Protein AF-A0A1W9M4V9-F1 (afdb_monomer_lite)

Radius of gyration: 36.43 Å; chains: 1; bounding box: 100×93×86 Å

Foldseek 3Di:
DDQDACVVLQVVLVVVVQHDDPVLLVVLLVVLVPDDQDFLVNNLVVNLVSGPDDPVSSVVSVVSSCVSVVDDPPDSPRCPDNVSVVNNVSSVVVVPPDPPQDDDDDDDDPPPPPPPPPCPVVVVVVVVVVLVVVLVVVVPDDPVVVVVVVVVVVVVVVVVPPDDPDPPDDDDDDDDDPDPDPPPPDPPPPPPPPPVDPPPPPPPVVVSVVVVVVSVVVVVVVVVVVVVVVPPDPPPDPPDDDPPDDPDPPPVPPDPNPDDDDPPVRVVVVCVVQQQDQDPDFDPAWPVVVQVVVCVVVVNDGDTGGGGDRDRDPPPPPPPPDDPDDDDDDD

Secondary structure (DSSP, 8-state):
-----HHHHHHHHHHTT----HHHHHHHHHHHHS-S---HHHHHHHHHHHH--SHHHHHHHHHHHHHHHT--TT-----TT--HHHHHHHHHHHHTS--TT----------------TTHHHHHHHHHHHHHHHHHHHHHS-THHHHHHHHHHHHHHHHHT--------PPPPP----SS--SS------------S-TT---HHHHHHHHHHHHHHHHHHHHHHHHHHHT-----PPPPP-TTS-S---GGGSS-S---PPPHHHHHHHHHHTT-PEEEEEEEEE-HHHHHHHHHHTTT-----EEEEE--------------PPPPPP-

Structure (mmCIF, N/CA/C/O backbone):
data_AF-A0A1W9M4V9-F1
#
_entry.id   AF-A0A1W9M4V9-F1
#
loop_
_atom_site.group_PDB
_atom_site.id
_atom_site.type_symbol
_atom_site.label_atom_id
_atom_site.label_alt_id
_atom_site.label_comp_id
_atom_site.label_asym_id
_atom_site.label_entity_id
_atom_site.label_seq_id
_atom_site.pdbx_PDB_ins_code
_atom_site.Cartn_x
_atom_site.Cartn_y
_atom_site.Cartn_z
_atom_site.occupancy
_atom_site.B_iso_or_equiv
_atom_site.auth_seq_id
_atom_site.auth_comp_id
_atom_site.auth_asym_id
_atom_site.auth_atom_id
_atom_site.pdbx_PDB_model_num
ATOM 1 N N . MET A 1 1 ? -13.485 20.301 30.493 1.00 40.75 1 MET A N 1
ATOM 2 C CA . MET A 1 1 ? -12.481 19.625 29.643 1.00 40.75 1 MET A CA 1
ATOM 3 C C . MET A 1 1 ? -12.934 19.718 28.197 1.00 40.75 1 MET A C 1
ATOM 5 O O . MET A 1 1 ? -14.118 19.535 27.942 1.00 40.75 1 MET A O 1
ATOM 9 N N . LYS A 1 2 ? -12.048 20.089 27.268 1.00 45.81 2 LYS A N 1
ATOM 10 C CA . LYS A 1 2 ? -12.370 20.074 25.834 1.00 45.81 2 LYS A CA 1
ATOM 11 C C . LYS A 1 2 ? -12.227 18.632 25.356 1.00 45.81 2 LYS A C 1
ATOM 13 O O . LYS A 1 2 ? -11.148 18.067 25.487 1.00 45.81 2 LYS A O 1
ATOM 18 N N . SER A 1 3 ? -13.301 18.032 24.853 1.00 51.78 3 SER A N 1
ATOM 19 C CA . SER A 1 3 ? -13.230 16.720 24.217 1.00 51.78 3 SER A CA 1
ATOM 20 C C . SER A 1 3 ? -12.484 16.863 22.889 1.00 51.78 3 SER A C 1
ATOM 22 O O . SER A 1 3 ? -12.945 17.524 21.958 1.00 51.78 3 SER A O 1
ATOM 24 N N . TYR A 1 4 ? -11.287 16.286 22.813 1.00 60.94 4 TYR A N 1
ATOM 25 C CA . TYR A 1 4 ? -10.512 16.260 21.578 1.00 60.94 4 TYR A CA 1
ATOM 26 C C . TYR A 1 4 ? -10.993 15.087 20.731 1.00 60.94 4 TYR A C 1
ATOM 28 O O . TYR A 1 4 ? -10.681 13.930 21.008 1.00 60.94 4 TYR A O 1
ATOM 36 N N . THR A 1 5 ? -11.778 15.380 19.698 1.00 77.25 5 THR A N 1
ATOM 37 C CA . THR A 1 5 ? -12.139 14.373 18.701 1.00 77.25 5 THR A CA 1
ATOM 38 C C . THR A 1 5 ? -10.914 14.093 17.827 1.00 77.25 5 THR A C 1
ATOM 40 O O . THR A 1 5 ? -10.210 15.011 17.407 1.00 77.25 5 THR A O 1
ATOM 43 N N . LEU A 1 6 ? -10.614 12.816 17.561 1.00 85.69 6 LEU A N 1
ATOM 44 C CA . LEU A 1 6 ? -9.445 12.443 16.746 1.00 85.69 6 LEU A CA 1
ATOM 45 C C . LEU A 1 6 ? -9.658 12.752 15.256 1.00 85.69 6 LEU A C 1
ATOM 47 O O . LEU A 1 6 ? -8.714 12.853 14.477 1.00 85.69 6 LEU A O 1
ATOM 51 N N . ASN A 1 7 ? -10.919 12.872 14.845 1.00 85.50 7 ASN A N 1
ATOM 52 C CA . ASN A 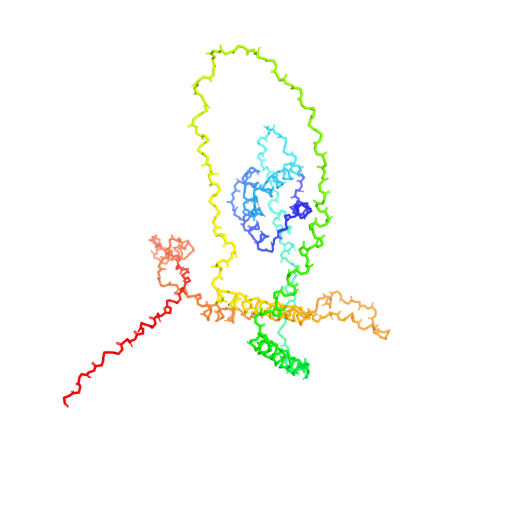1 7 ? -11.307 12.936 13.444 1.00 85.50 7 ASN A CA 1
ATOM 53 C C . ASN A 1 7 ? -10.829 14.219 12.729 1.00 85.50 7 ASN A C 1
ATOM 55 O O . ASN A 1 7 ? -10.283 14.108 11.629 1.00 85.50 7 ASN A O 1
ATOM 59 N N . PRO A 1 8 ? -10.937 15.424 13.330 1.00 90.38 8 PRO A N 1
ATOM 60 C CA . PRO A 1 8 ? -10.370 16.642 12.752 1.00 90.38 8 PRO A CA 1
ATOM 61 C C . PRO A 1 8 ? -8.847 16.573 12.592 1.00 90.38 8 PRO A C 1
ATOM 63 O O . PRO A 1 8 ? -8.324 17.063 11.597 1.00 90.38 8 PRO A O 1
ATOM 66 N N . PHE A 1 9 ? -8.145 15.914 13.521 1.00 93.50 9 PHE A N 1
ATOM 67 C CA . PHE A 1 9 ? -6.700 15.706 13.425 1.00 93.50 9 PHE A CA 1
ATOM 68 C C . PHE A 1 9 ? -6.331 14.757 12.275 1.00 93.50 9 PHE A C 1
ATOM 70 O O . PHE A 1 9 ? -5.473 15.065 11.456 1.00 93.50 9 PHE A O 1
ATOM 77 N N . LEU A 1 10 ? -7.017 13.618 12.144 1.00 93.81 10 LEU A N 1
ATOM 78 C CA . LEU A 1 10 ? -6.776 12.708 11.017 1.00 93.81 10 LEU A CA 1
ATOM 79 C C . LEU A 1 10 ? -7.123 13.356 9.667 1.00 93.81 10 LEU A C 1
ATOM 81 O O . LEU A 1 10 ? -6.462 13.096 8.664 1.00 93.81 10 LEU A O 1
ATOM 85 N N . SER A 1 11 ? -8.130 14.233 9.651 1.00 91.31 11 SER A N 1
ATOM 86 C CA . SER A 1 11 ? -8.508 14.998 8.461 1.00 91.31 11 SER A CA 1
ATOM 87 C C . SER A 1 11 ? -7.451 16.040 8.082 1.00 91.31 11 SER A C 1
ATOM 89 O O . SER A 1 11 ? -7.202 16.236 6.894 1.00 91.31 11 SER A O 1
ATOM 91 N N . SER A 1 12 ? -6.796 16.685 9.057 1.00 94.94 12 SER A N 1
ATOM 92 C CA . SER A 1 12 ? -5.713 17.634 8.768 1.00 94.94 12 SER A CA 1
ATOM 93 C C . SER A 1 12 ? -4.461 16.936 8.232 1.00 94.94 12 SER A C 1
ATOM 95 O O . SER A 1 12 ? -3.835 17.457 7.314 1.00 94.94 12 SER A O 1
ATOM 97 N N . LEU A 1 13 ? -4.150 15.724 8.705 1.00 96.06 13 LEU A N 1
ATOM 98 C CA . LEU A 1 13 ? -3.049 14.911 8.170 1.00 96.06 13 LEU A CA 1
ATOM 99 C C . LEU A 1 13 ? -3.245 14.527 6.695 1.00 96.06 13 LEU A C 1
ATOM 101 O O . LEU A 1 13 ? -2.283 14.523 5.925 1.00 96.06 13 LEU A O 1
ATOM 105 N N . ALA A 1 14 ? -4.486 14.253 6.281 1.00 92.62 14 ALA A N 1
ATOM 106 C CA . ALA A 1 14 ? -4.794 13.922 4.891 1.00 92.62 14 ALA A CA 1
ATOM 107 C C . ALA A 1 14 ? -4.481 15.085 3.930 1.00 92.62 14 ALA A C 1
ATOM 109 O O . ALA A 1 14 ? -4.070 14.842 2.795 1.00 92.62 14 ALA A O 1
ATOM 110 N N . ALA A 1 15 ? -4.617 16.337 4.386 1.00 92.50 15 ALA A N 1
ATOM 111 C CA . ALA A 1 15 ? -4.257 17.518 3.599 1.00 92.50 15 ALA A CA 1
ATOM 112 C C . ALA A 1 15 ? -2.744 17.616 3.330 1.00 92.50 15 ALA A C 1
ATOM 114 O O . ALA A 1 15 ? -2.344 18.146 2.296 1.00 92.50 15 ALA A O 1
ATOM 115 N N . ASP A 1 16 ? -1.915 17.047 4.210 1.00 94.75 16 ASP A N 1
ATOM 116 C CA . ASP A 1 16 ? -0.456 16.996 4.060 1.00 94.75 16 ASP A CA 1
ATOM 117 C C . ASP A 1 16 ? 0.029 15.685 3.397 1.00 94.75 16 ASP A C 1
ATOM 119 O O . ASP A 1 16 ? 1.218 15.369 3.410 1.00 94.75 16 ASP A O 1
ATOM 123 N N . GLY A 1 17 ? -0.885 14.895 2.817 1.00 95.00 17 GLY A N 1
ATOM 124 C CA . GLY A 1 17 ? -0.570 13.650 2.106 1.00 95.00 17 GLY A CA 1
ATOM 125 C C . GLY A 1 17 ? -0.434 12.408 2.993 1.00 95.00 17 GLY A C 1
ATOM 126 O O . GLY A 1 17 ? -0.141 11.323 2.484 1.00 95.00 17 GLY A O 1
ATOM 127 N N . ILE A 1 18 ? -0.688 12.522 4.300 1.00 95.75 18 ILE A N 1
ATOM 128 C CA . ILE A 1 18 ? -0.702 11.392 5.236 1.00 95.75 18 ILE A CA 1
ATOM 129 C C . ILE A 1 18 ? -2.142 10.873 5.330 1.00 95.75 18 ILE A C 1
ATOM 131 O O . ILE A 1 18 ? -2.918 11.296 6.181 1.00 95.75 18 ILE A O 1
ATOM 135 N N . CYS A 1 19 ? -2.512 9.964 4.424 1.00 94.12 19 CYS A N 1
ATOM 136 C CA . CYS A 1 19 ? -3.855 9.376 4.364 1.00 94.12 19 CYS A CA 1
ATOM 137 C C . CYS A 1 19 ? -3.923 8.058 5.163 1.00 94.12 19 CYS A C 1
ATOM 139 O O . CYS A 1 19 ? -3.387 7.050 4.685 1.00 94.12 19 CYS A O 1
ATOM 141 N N . PRO A 1 20 ? -4.599 8.013 6.330 1.00 90.94 20 PRO A N 1
ATOM 142 C CA . PRO A 1 20 ? -4.755 6.781 7.100 1.00 90.94 20 PRO A CA 1
ATOM 143 C C . PRO A 1 20 ? -5.609 5.769 6.325 1.00 90.94 20 PRO A C 1
ATOM 145 O O . PRO A 1 20 ? -6.707 6.086 5.862 1.00 90.94 20 PRO A O 1
ATOM 148 N N . GLY A 1 21 ? -5.126 4.537 6.179 1.00 88.56 21 GLY A N 1
ATOM 149 C CA . GLY A 1 21 ? -5.908 3.444 5.606 1.00 88.56 21 GLY A CA 1
ATOM 150 C C . GLY A 1 21 ? -6.866 2.824 6.627 1.00 88.56 21 GLY A C 1
ATOM 151 O O . GLY A 1 21 ? -6.709 2.986 7.832 1.00 88.56 21 GLY A O 1
ATOM 152 N N . ILE A 1 22 ? -7.826 2.016 6.159 1.00 85.56 22 ILE A N 1
ATOM 153 C CA . ILE A 1 22 ? -8.787 1.288 7.023 1.00 85.56 22 ILE A CA 1
ATOM 154 C C . ILE A 1 22 ? -8.068 0.470 8.113 1.00 85.56 22 ILE A C 1
ATOM 156 O O . ILE A 1 22 ? -8.482 0.457 9.268 1.00 85.56 22 ILE A O 1
ATOM 160 N N . ARG A 1 23 ? -6.944 -0.167 7.761 1.00 84.19 23 ARG A N 1
ATOM 161 C CA . ARG A 1 23 ? -6.125 -0.938 8.710 1.00 84.19 23 ARG A CA 1
ATOM 162 C C . ARG A 1 23 ? -5.475 -0.067 9.783 1.00 84.19 23 ARG A C 1
ATOM 164 O O . ARG A 1 23 ? -5.253 -0.543 10.891 1.00 84.19 23 ARG A O 1
ATOM 171 N N . ASP A 1 24 ? -5.170 1.187 9.468 1.00 91.44 24 ASP A N 1
ATOM 172 C CA . ASP A 1 24 ? -4.556 2.109 10.419 1.00 91.44 24 ASP A CA 1
ATOM 173 C C . ASP A 1 24 ? -5.592 2.561 11.453 1.00 91.44 24 ASP A C 1
ATOM 175 O O . ASP A 1 24 ? -5.291 2.575 12.642 1.00 91.44 24 ASP A O 1
ATOM 179 N N . TYR A 1 25 ? -6.849 2.778 11.042 1.00 88.25 25 TYR A N 1
ATOM 180 C CA . TYR A 1 25 ? -7.965 3.007 11.970 1.00 88.25 25 TYR A CA 1
ATOM 181 C C . TYR A 1 25 ? -8.182 1.834 12.934 1.00 88.25 25 TYR A C 1
ATOM 183 O O . TYR A 1 25 ? -8.382 2.054 14.129 1.00 88.25 25 TYR A O 1
ATOM 191 N N . GLU A 1 26 ? -8.116 0.590 12.450 1.00 85.19 26 GLU A N 1
ATOM 192 C CA . GLU A 1 26 ? -8.217 -0.594 13.317 1.00 85.19 26 GLU A CA 1
ATOM 193 C C . GLU A 1 26 ? -7.067 -0.661 14.326 1.00 85.19 26 GLU A C 1
ATOM 195 O O . GLU A 1 26 ? -7.299 -0.926 15.505 1.00 85.19 26 GLU A O 1
ATOM 200 N N . ARG A 1 27 ? -5.834 -0.368 13.896 1.00 90.69 27 ARG A N 1
ATOM 201 C CA . ARG A 1 27 ? -4.661 -0.336 14.783 1.00 90.69 27 ARG A CA 1
ATOM 202 C C . ARG A 1 27 ? -4.753 0.774 15.824 1.00 90.69 27 ARG A C 1
ATOM 204 O O . ARG A 1 27 ? -4.478 0.511 16.989 1.00 90.69 27 ARG A O 1
ATOM 211 N N . ILE A 1 28 ? -5.184 1.974 15.430 1.00 90.12 28 ILE A N 1
ATOM 212 C CA . ILE A 1 28 ? -5.421 3.097 16.351 1.00 90.12 28 ILE A CA 1
ATOM 213 C C . ILE A 1 28 ? -6.497 2.718 17.368 1.00 90.12 28 ILE A C 1
ATOM 215 O O . ILE A 1 28 ? -6.322 2.935 18.564 1.00 90.12 28 ILE A O 1
ATOM 219 N N . ARG A 1 29 ? -7.588 2.089 16.919 1.00 87.19 29 ARG A N 1
ATOM 220 C CA . ARG A 1 29 ? -8.648 1.611 17.809 1.00 87.19 29 ARG A CA 1
ATOM 221 C C . ARG A 1 29 ? -8.135 0.569 18.803 1.00 87.19 29 ARG A C 1
ATOM 223 O O . ARG A 1 29 ? -8.437 0.690 19.983 1.00 87.19 29 ARG A O 1
ATOM 230 N N . LEU A 1 30 ? -7.380 -0.432 18.350 1.00 87.38 30 LEU A N 1
ATOM 231 C CA . LEU A 1 30 ? -6.807 -1.461 19.228 1.00 87.38 30 LEU A CA 1
ATOM 232 C C . LEU A 1 30 ? -5.813 -0.865 20.231 1.00 87.38 30 LEU A C 1
ATOM 234 O O . LEU A 1 30 ? -5.812 -1.248 21.397 1.00 87.38 30 LEU A O 1
ATOM 238 N N . MET A 1 31 ? -5.005 0.099 19.792 1.00 88.88 31 MET A N 1
ATOM 239 C CA . MET A 1 31 ? -4.061 0.825 20.638 1.00 88.88 31 MET A CA 1
ATOM 240 C C . MET A 1 31 ? -4.788 1.598 21.745 1.00 88.88 31 MET A C 1
ATOM 242 O O . MET A 1 31 ? -4.473 1.415 22.918 1.00 88.88 31 MET A O 1
ATOM 246 N N . LEU A 1 32 ? -5.837 2.348 21.400 1.00 85.12 32 LEU A N 1
ATOM 247 C CA . LEU A 1 32 ? -6.671 3.064 22.374 1.00 85.12 32 LEU A CA 1
ATOM 248 C C . LEU A 1 32 ? -7.450 2.129 23.313 1.00 85.12 32 LEU A C 1
ATOM 250 O O . LEU A 1 32 ? -7.838 2.539 24.401 1.00 85.12 32 LEU A O 1
ATOM 254 N N . GLN A 1 33 ? -7.695 0.880 22.904 1.00 84.44 33 GLN A N 1
ATOM 255 C CA . GLN A 1 33 ? -8.319 -0.142 23.751 1.00 84.44 33 GLN A CA 1
ATOM 256 C C . GLN A 1 33 ? -7.338 -0.812 24.715 1.00 84.44 33 GLN A C 1
ATOM 258 O O . GLN A 1 33 ? -7.782 -1.418 25.690 1.00 84.44 33 GLN A O 1
ATOM 263 N N . SER A 1 34 ? -6.028 -0.742 24.458 1.00 85.81 34 SER A N 1
ATOM 264 C CA . SER A 1 34 ? -5.050 -1.276 25.399 1.00 85.81 34 SER A CA 1
ATOM 265 C C . SER A 1 34 ? -5.012 -0.382 26.641 1.00 85.81 34 SER A C 1
ATOM 267 O O . SER A 1 34 ? -4.664 0.798 26.585 1.00 85.81 34 SER A O 1
ATOM 269 N N . SER A 1 35 ? -5.469 -0.947 27.758 1.00 60.09 35 SER A N 1
ATOM 270 C CA . SER A 1 35 ? -5.574 -0.276 29.048 1.00 60.09 35 SER A CA 1
ATOM 271 C C . SER A 1 35 ? -4.181 0.087 29.560 1.00 60.09 35 SER A C 1
ATOM 273 O O . SER A 1 35 ? -3.415 -0.792 29.959 1.00 60.09 35 SER A O 1
ATOM 275 N N . GLY A 1 36 ? -3.855 1.374 29.545 1.00 77.75 36 GLY A N 1
ATOM 276 C CA . GLY A 1 36 ? -2.613 1.922 30.074 1.00 77.75 36 GLY A CA 1
ATOM 277 C C . GLY A 1 36 ? -2.750 3.424 30.289 1.00 77.75 36 GLY A C 1
ATOM 278 O O . GLY A 1 36 ? -3.525 4.083 29.599 1.00 77.75 36 GLY A O 1
ATOM 279 N N . ASN A 1 37 ? -2.008 3.968 31.254 1.00 83.25 37 ASN A N 1
ATOM 280 C CA . ASN A 1 37 ? -1.925 5.413 31.451 1.00 83.25 37 ASN A CA 1
ATOM 281 C C . ASN A 1 37 ? -1.112 6.011 30.300 1.00 83.25 37 ASN A C 1
ATOM 283 O O . ASN A 1 37 ? 0.118 5.981 30.317 1.00 83.25 37 ASN A O 1
ATOM 287 N N . TRP A 1 38 ? -1.805 6.511 29.280 1.00 82.06 38 TRP A N 1
ATOM 288 C CA . TRP A 1 38 ? -1.185 7.103 28.102 1.00 82.06 38 TRP A CA 1
ATOM 289 C C . TRP A 1 38 ? -0.718 8.532 28.392 1.00 82.06 38 TRP A C 1
ATOM 291 O O . TRP A 1 38 ? -1.524 9.412 28.683 1.00 82.06 38 TRP A O 1
ATOM 301 N N . ASN A 1 39 ? 0.583 8.790 28.254 1.00 86.88 39 ASN A N 1
ATOM 302 C CA . ASN A 1 39 ? 1.113 10.155 28.152 1.00 86.88 39 ASN A CA 1
ATOM 303 C C . ASN A 1 39 ? 0.984 10.657 26.695 1.00 86.88 39 ASN A C 1
ATOM 305 O O . ASN A 1 39 ? 1.139 9.882 25.752 1.00 86.88 39 ASN A O 1
ATOM 309 N N . LEU A 1 40 ? 0.758 11.957 26.494 1.00 86.12 40 LEU A N 1
ATOM 310 C CA . LEU A 1 40 ? 0.763 12.648 25.198 1.00 86.12 40 LEU A CA 1
ATOM 311 C C . LEU A 1 40 ? 1.988 12.354 24.346 1.00 86.12 40 LEU A C 1
ATOM 313 O O . LEU A 1 40 ? 1.855 12.109 23.146 1.00 86.12 40 LEU A O 1
ATOM 317 N N . LYS A 1 41 ? 3.159 12.267 24.969 1.00 89.31 41 LYS A N 1
ATOM 318 C CA . LYS A 1 41 ? 4.389 11.857 24.293 1.00 89.31 41 LYS A CA 1
ATOM 319 C C . LYS A 1 41 ? 4.296 10.426 23.751 1.00 89.31 41 LYS A C 1
ATOM 321 O O . LYS A 1 41 ? 4.589 10.196 22.584 1.00 89.31 41 LYS A O 1
ATOM 326 N N . GLN A 1 42 ? 3.819 9.482 24.565 1.00 89.69 42 GLN A N 1
ATOM 327 C CA . GLN A 1 42 ? 3.644 8.084 24.152 1.00 89.69 42 GLN A CA 1
ATOM 328 C C . GLN A 1 42 ? 2.575 7.953 23.065 1.00 89.69 42 GLN A C 1
ATOM 330 O O . GLN A 1 42 ? 2.770 7.230 22.091 1.00 89.69 42 GLN A O 1
ATOM 335 N N . PHE A 1 43 ? 1.465 8.681 23.203 1.00 91.56 43 PHE A N 1
ATOM 336 C CA . PHE A 1 43 ? 0.406 8.713 22.203 1.00 91.56 43 PHE A CA 1
ATOM 337 C C . PHE A 1 43 ? 0.933 9.239 20.862 1.00 91.56 43 PHE A C 1
ATOM 339 O O . PHE A 1 43 ? 0.732 8.595 19.834 1.00 91.56 43 PHE A O 1
ATOM 346 N N . LYS A 1 44 ? 1.688 10.346 20.877 1.00 94.31 44 LYS A N 1
ATOM 347 C CA . LYS A 1 44 ? 2.354 10.917 19.698 1.00 94.31 44 LYS A CA 1
ATOM 348 C C . LYS A 1 44 ? 3.310 9.925 19.042 1.00 94.31 44 LYS A C 1
ATOM 350 O O . LYS A 1 44 ? 3.255 9.748 17.826 1.00 94.31 44 LYS A O 1
ATOM 355 N N . ASP A 1 45 ? 4.167 9.278 19.828 1.00 94.19 45 ASP A N 1
ATOM 356 C CA . ASP A 1 45 ? 5.175 8.347 19.315 1.00 94.19 45 ASP A CA 1
ATOM 357 C C . ASP A 1 45 ? 4.526 7.110 18.679 1.00 94.19 45 ASP A C 1
ATOM 359 O O . ASP A 1 45 ? 4.894 6.711 17.569 1.00 94.19 45 ASP A O 1
ATOM 363 N N . VAL A 1 46 ? 3.499 6.544 19.318 1.00 94.19 46 VAL A N 1
ATOM 364 C CA . VAL A 1 46 ? 2.787 5.386 18.766 1.00 94.19 46 VAL A CA 1
ATOM 365 C C . VAL A 1 46 ? 1.975 5.774 17.534 1.00 94.19 46 VAL A C 1
ATOM 367 O O . VAL A 1 46 ? 2.045 5.075 16.522 1.00 94.19 46 VAL A O 1
ATOM 370 N N . LEU A 1 47 ? 1.258 6.898 17.556 1.00 95.00 47 LEU A N 1
ATOM 371 C CA . LEU A 1 47 ? 0.486 7.350 16.400 1.00 95.00 47 LEU A CA 1
ATOM 372 C C . LEU A 1 47 ? 1.404 7.684 15.210 1.00 95.00 47 LEU A C 1
ATOM 374 O O . LEU A 1 47 ? 1.097 7.308 14.078 1.00 95.00 47 LEU A O 1
ATOM 378 N N . SER A 1 48 ? 2.574 8.282 15.472 1.00 96.75 48 SER A N 1
ATOM 379 C CA . SER A 1 48 ? 3.622 8.479 14.466 1.00 96.75 48 SER A CA 1
ATOM 380 C C . SER A 1 48 ? 4.081 7.144 13.885 1.00 96.75 48 SER A C 1
ATOM 382 O O . SER A 1 48 ? 4.198 7.037 12.672 1.00 96.75 48 SER A O 1
ATOM 384 N N . SER A 1 49 ? 4.308 6.121 14.715 1.00 95.62 49 SER A N 1
ATOM 385 C CA . SER A 1 49 ? 4.767 4.805 14.239 1.00 95.62 49 SER A CA 1
ATOM 386 C C . SER A 1 49 ? 3.739 4.071 13.368 1.00 95.62 49 SER A C 1
ATOM 388 O O . SER A 1 49 ? 4.106 3.241 12.538 1.00 95.62 49 SER A O 1
ATOM 390 N N . LEU A 1 50 ? 2.450 4.371 13.557 1.00 95.00 50 LEU A N 1
ATOM 391 C CA . LEU A 1 50 ? 1.354 3.753 12.814 1.00 95.00 50 LEU A CA 1
ATOM 392 C C . LEU A 1 50 ? 1.070 4.452 11.484 1.00 95.00 50 LEU A C 1
ATOM 394 O O . LEU A 1 50 ? 0.755 3.774 10.508 1.00 95.00 50 LEU A O 1
ATOM 398 N N . LEU A 1 51 ? 1.143 5.785 11.453 1.00 95.88 51 LEU A N 1
ATOM 399 C CA . LEU A 1 51 ? 0.679 6.583 10.315 1.00 95.88 51 LEU A CA 1
ATOM 400 C C . LEU A 1 51 ? 1.794 6.994 9.349 1.00 95.88 51 LEU A C 1
ATOM 402 O O . LEU A 1 51 ? 1.531 7.185 8.162 1.00 95.88 51 LEU A O 1
ATOM 406 N N . VAL A 1 52 ? 3.023 7.141 9.838 1.00 96.88 52 VAL A N 1
ATOM 407 C CA . VAL A 1 52 ? 4.142 7.704 9.077 1.00 96.88 52 VAL A CA 1
ATOM 408 C C . VAL A 1 52 ? 4.950 6.590 8.415 1.00 96.88 52 VAL A C 1
ATOM 410 O O . VAL A 1 52 ? 5.331 5.623 9.074 1.00 96.88 52 VAL A O 1
ATOM 413 N N . LYS A 1 53 ? 5.241 6.727 7.115 1.00 94.38 53 LYS A N 1
ATOM 414 C CA . LYS A 1 53 ? 6.023 5.734 6.350 1.00 94.38 53 LYS A CA 1
ATOM 415 C C . LYS A 1 53 ? 7.458 6.165 6.067 1.00 94.38 53 LYS A C 1
ATOM 417 O O . LYS A 1 53 ? 8.312 5.305 5.865 1.00 94.38 53 LYS A O 1
ATOM 422 N N . ASP A 1 54 ? 7.710 7.468 6.038 1.00 96.19 54 ASP A N 1
ATOM 423 C CA . ASP A 1 54 ? 9.002 8.058 5.696 1.00 96.19 54 ASP A CA 1
ATOM 424 C C . ASP A 1 54 ? 9.386 9.192 6.664 1.00 96.19 54 ASP A C 1
ATOM 426 O O . ASP A 1 54 ? 8.591 9.650 7.487 1.00 96.19 54 ASP A O 1
ATOM 430 N N . GLN A 1 55 ? 10.651 9.610 6.605 1.00 95.19 55 GLN A N 1
ATOM 431 C CA . GLN A 1 55 ? 11.209 10.600 7.528 1.00 95.19 55 GLN A CA 1
ATOM 432 C C . GLN A 1 55 ? 10.622 12.007 7.308 1.00 95.19 55 GLN A C 1
ATOM 434 O O . GLN A 1 55 ? 10.452 12.756 8.273 1.00 95.19 55 GLN A O 1
ATOM 439 N N . ASP A 1 56 ? 10.249 12.348 6.073 1.00 94.56 56 ASP A N 1
ATOM 440 C CA . ASP A 1 56 ? 9.673 13.652 5.726 1.00 94.56 56 ASP A CA 1
ATOM 441 C C . ASP A 1 56 ? 8.255 13.799 6.305 1.00 94.56 56 ASP A C 1
ATOM 443 O O . ASP A 1 56 ? 7.928 14.800 6.954 1.00 94.56 56 ASP A O 1
ATOM 447 N N . GLN A 1 57 ? 7.433 12.753 6.182 1.00 96.44 57 GLN A N 1
ATOM 448 C CA . GLN A 1 57 ? 6.124 12.646 6.826 1.00 96.44 57 GLN A CA 1
ATOM 449 C C . GLN A 1 57 ? 6.239 12.688 8.349 1.00 96.44 57 GLN A C 1
ATOM 451 O O . GLN A 1 57 ? 5.338 13.204 9.008 1.00 96.44 57 GLN A O 1
ATOM 456 N N . GLN A 1 58 ? 7.335 12.189 8.930 1.00 96.94 58 GLN A N 1
ATOM 457 C CA . GLN A 1 58 ? 7.535 12.239 10.378 1.00 96.94 58 GLN A CA 1
ATOM 458 C C . GLN A 1 58 ? 7.645 13.679 10.880 1.00 96.94 58 GLN A C 1
ATOM 460 O O . GLN A 1 58 ? 7.044 14.024 11.900 1.00 96.94 58 GLN A O 1
ATOM 465 N N . ALA A 1 59 ? 8.384 14.528 10.163 1.00 95.44 59 ALA A N 1
ATOM 466 C CA . ALA A 1 59 ? 8.522 15.939 10.505 1.00 95.44 59 ALA A CA 1
ATOM 467 C C . ALA A 1 59 ? 7.182 16.685 10.371 1.00 95.44 59 ALA A C 1
ATOM 469 O O . ALA A 1 59 ? 6.795 17.419 11.286 1.00 95.44 59 ALA A O 1
ATOM 470 N N . LEU A 1 60 ? 6.444 16.444 9.279 1.00 96.38 60 LEU A N 1
ATOM 471 C CA . LEU A 1 60 ? 5.111 17.021 9.054 1.00 96.38 60 LEU A CA 1
ATOM 472 C C . LEU A 1 60 ? 4.112 16.581 10.128 1.00 96.38 60 LEU A C 1
ATOM 474 O O . LEU A 1 60 ? 3.459 17.423 10.747 1.00 96.38 60 LEU A O 1
ATOM 478 N N . PHE A 1 61 ? 4.056 15.278 10.411 1.00 97.19 61 PHE A N 1
ATOM 479 C CA . PHE A 1 61 ? 3.205 14.707 11.449 1.00 97.19 61 PHE A CA 1
ATOM 480 C C . PHE A 1 61 ? 3.493 15.340 12.811 1.00 97.19 61 PHE A C 1
ATOM 482 O O . PHE A 1 61 ? 2.566 15.782 13.486 1.00 97.19 61 PHE A O 1
ATOM 489 N N . ARG A 1 62 ? 4.772 15.429 13.211 1.00 95.81 62 ARG A N 1
ATOM 490 C CA . ARG A 1 62 ? 5.160 16.014 14.504 1.00 95.81 62 ARG A CA 1
ATOM 491 C C . ARG A 1 62 ? 4.708 17.464 14.616 1.00 95.81 62 ARG A C 1
ATOM 493 O O . ARG A 1 62 ? 4.076 17.807 15.610 1.00 95.81 62 ARG A O 1
ATOM 500 N N . ARG A 1 63 ? 4.964 18.274 13.584 1.00 95.12 63 ARG A N 1
ATOM 501 C CA . ARG A 1 63 ? 4.545 19.679 13.539 1.00 95.12 63 ARG A CA 1
ATOM 502 C C . ARG A 1 63 ? 3.028 19.822 13.666 1.00 95.12 63 ARG A C 1
ATOM 504 O O . ARG A 1 63 ? 2.569 20.617 14.479 1.00 95.12 63 ARG A O 1
ATOM 511 N N . ARG A 1 64 ? 2.255 19.047 12.899 1.00 95.81 64 ARG A N 1
ATOM 512 C CA . ARG A 1 64 ? 0.784 19.089 12.944 1.00 95.81 64 ARG A CA 1
ATOM 513 C C . ARG A 1 64 ? 0.214 18.607 14.259 1.00 95.81 64 ARG A C 1
ATOM 515 O O . ARG A 1 64 ? -0.769 19.163 14.732 1.00 95.81 64 ARG A O 1
ATOM 522 N N . PHE A 1 65 ? 0.815 17.574 14.834 1.00 95.31 65 PHE A N 1
ATOM 523 C CA . PHE A 1 65 ? 0.414 17.059 16.131 1.00 95.31 65 PHE A CA 1
ATOM 524 C C . PHE A 1 65 ? 0.601 18.130 17.210 1.00 95.31 65 PHE A C 1
ATOM 526 O O . PHE A 1 65 ? -0.339 18.426 17.943 1.00 95.31 65 PHE A O 1
ATOM 533 N N . ASP A 1 66 ? 1.770 18.771 17.252 1.00 93.00 66 ASP A N 1
ATOM 534 C CA . ASP A 1 66 ? 2.061 19.825 18.230 1.00 93.00 66 ASP A CA 1
ATOM 535 C C . ASP A 1 66 ? 1.165 21.060 18.027 1.00 93.00 66 ASP A C 1
ATOM 537 O O . ASP A 1 66 ? 0.645 21.612 18.996 1.00 93.00 66 ASP A O 1
ATOM 541 N N . GLU A 1 67 ? 0.911 21.447 16.770 1.00 93.31 67 GLU A N 1
ATOM 542 C CA . GLU A 1 67 ? -0.002 22.539 16.403 1.00 93.31 67 GLU A CA 1
ATOM 543 C C . GLU A 1 67 ? -1.458 22.246 16.809 1.00 93.31 67 GLU A C 1
ATOM 545 O O . GLU A 1 67 ? -2.138 23.113 17.364 1.00 93.31 67 GLU A O 1
ATOM 550 N N . PHE A 1 68 ? -1.943 21.024 16.562 1.00 92.44 68 PHE A N 1
ATOM 551 C CA . PHE A 1 68 ? -3.326 20.629 16.835 1.00 92.44 68 PHE A CA 1
ATOM 552 C C . PHE A 1 68 ? -3.602 20.489 18.334 1.00 92.44 68 PHE A C 1
ATOM 554 O O . PHE A 1 68 ? -4.620 20.979 18.825 1.00 92.44 68 PHE A O 1
ATOM 561 N N . PHE A 1 69 ? -2.690 19.842 19.064 1.00 87.75 69 PHE A N 1
ATOM 562 C CA . PHE A 1 69 ? -2.831 19.625 20.505 1.00 87.75 69 PHE A CA 1
ATOM 563 C C . PHE A 1 69 ? -2.332 20.809 21.347 1.00 87.75 69 PHE A C 1
ATOM 565 O O . PHE A 1 69 ? -2.481 20.764 22.565 1.00 87.75 69 PHE A O 1
ATOM 572 N N . LYS A 1 70 ? -1.803 21.872 20.711 1.00 83.56 70 LYS A N 1
ATOM 573 C CA . LYS A 1 70 ? -1.299 23.107 21.344 1.00 83.56 70 LYS A CA 1
ATOM 574 C C . LYS A 1 70 ? -0.489 22.817 22.605 1.00 83.56 70 LYS A C 1
ATOM 576 O O . LYS A 1 70 ? -0.787 23.326 23.682 1.00 83.56 70 LYS A O 1
ATOM 581 N N . ILE A 1 71 ? 0.506 21.950 22.465 1.00 68.88 71 ILE A N 1
ATOM 582 C CA . ILE A 1 71 ? 1.384 21.581 23.572 1.00 68.88 71 ILE A CA 1
ATOM 583 C C . ILE A 1 71 ? 2.265 22.791 23.862 1.00 68.88 71 ILE A C 1
ATOM 585 O O . ILE A 1 71 ? 3.181 23.077 23.091 1.00 68.88 71 ILE A O 1
ATOM 589 N N . GLU A 1 72 ? 1.985 23.521 24.941 1.00 69.69 72 GLU A N 1
ATOM 590 C CA . GLU A 1 72 ? 2.934 24.520 25.421 1.00 69.69 72 GLU A CA 1
ATOM 591 C C . GLU A 1 72 ? 4.200 23.786 25.898 1.00 69.69 72 GLU A C 1
ATOM 593 O O . GLU A 1 72 ? 4.113 22.859 26.712 1.00 69.69 72 GLU A O 1
ATOM 598 N N . PRO A 1 73 ? 5.382 24.111 25.347 1.00 60.94 73 PRO A N 1
ATOM 599 C CA . PRO A 1 73 ? 6.611 23.399 25.664 1.00 60.94 73 PRO A CA 1
ATOM 600 C C . PRO A 1 73 ? 7.022 23.700 27.110 1.00 60.94 73 PRO A C 1
ATOM 602 O O . PRO A 1 73 ? 7.622 24.735 27.383 1.00 60.94 73 PRO A O 1
ATOM 605 N N . GLY A 1 74 ? 6.702 22.797 28.038 1.00 62.00 74 GLY A N 1
ATOM 606 C CA . GLY A 1 74 ? 7.117 22.909 29.442 1.00 62.00 74 GLY A CA 1
ATOM 607 C C . GLY A 1 74 ? 6.141 22.311 30.450 1.00 62.00 74 GLY A C 1
ATOM 608 O O . GLY A 1 74 ? 6.562 21.944 31.544 1.00 62.00 74 GLY A O 1
ATOM 609 N N . GLU A 1 75 ? 4.872 22.141 30.085 1.00 62.06 75 GLU A N 1
ATOM 610 C CA . GLU A 1 75 ? 3.917 21.429 30.928 1.00 62.06 75 GLU A CA 1
ATOM 611 C C . GLU A 1 75 ? 3.885 19.956 30.519 1.00 62.06 75 GLU A C 1
ATOM 613 O O . GLU A 1 75 ? 3.381 19.595 29.450 1.00 62.06 75 GLU A O 1
ATOM 618 N N . GLU A 1 76 ? 4.405 19.075 31.379 1.00 57.25 76 GLU A N 1
ATOM 619 C CA . GLU A 1 76 ? 4.050 17.654 31.355 1.00 57.25 76 GLU A CA 1
ATOM 620 C C . GLU A 1 76 ? 2.586 17.525 31.782 1.00 57.25 76 GLU A C 1
ATOM 622 O O . GLU A 1 76 ? 2.251 17.076 32.878 1.00 57.25 76 GLU A O 1
ATOM 627 N N . ASN A 1 77 ? 1.697 17.976 30.902 1.00 55.56 77 ASN A N 1
ATOM 628 C CA . ASN A 1 77 ? 0.276 17.772 31.027 1.00 55.56 77 ASN A CA 1
ATOM 629 C C . ASN A 1 77 ? 0.058 16.268 30.908 1.00 55.56 77 ASN A C 1
ATOM 631 O O . ASN A 1 77 ? -0.006 15.701 29.812 1.00 55.56 77 ASN A O 1
ATOM 635 N N . PHE A 1 78 ? -0.020 15.604 32.064 1.00 52.81 78 PHE A N 1
ATOM 636 C CA . PHE A 1 78 ? -0.714 14.336 32.161 1.00 52.81 78 PHE A CA 1
ATOM 637 C C . PHE A 1 78 ? -2.029 14.539 31.424 1.00 52.81 78 PHE A C 1
ATOM 639 O O . PHE A 1 78 ? -2.743 15.512 31.676 1.00 52.81 78 PHE A O 1
ATOM 646 N N . PHE A 1 79 ? -2.316 13.658 30.473 1.00 51.16 79 PHE A N 1
ATOM 647 C CA . PHE A 1 79 ? -3.653 13.546 29.931 1.00 51.16 79 PHE A CA 1
ATOM 648 C C . PHE A 1 79 ? -4.564 13.161 31.097 1.00 51.16 79 PHE A C 1
ATOM 650 O O . PHE A 1 79 ? -4.804 11.983 31.343 1.00 51.16 79 PHE A O 1
ATOM 657 N N . ALA A 1 80 ? -5.008 14.151 31.868 1.00 47.19 80 ALA A N 1
ATOM 658 C CA . ALA A 1 80 ? -6.138 14.021 32.754 1.00 47.19 80 ALA A CA 1
ATOM 659 C C . ALA A 1 80 ? -7.284 13.675 31.820 1.00 47.19 80 ALA A C 1
ATOM 661 O O . ALA A 1 80 ? -7.707 14.539 31.054 1.00 47.19 80 ALA A O 1
ATOM 662 N N . ASP A 1 81 ? -7.612 12.384 31.791 1.00 50.75 81 ASP A N 1
ATOM 663 C CA . ASP A 1 81 ? -8.549 11.742 30.889 1.00 50.75 81 ASP A CA 1
ATOM 664 C C . ASP A 1 81 ? -8.626 12.445 29.527 1.00 50.75 81 ASP A C 1
ATOM 666 O O . ASP A 1 81 ? -9.495 13.289 29.277 1.00 50.75 81 ASP A O 1
ATOM 670 N N . ILE A 1 82 ? -7.795 12.007 28.562 1.00 51.88 82 ILE A N 1
ATOM 671 C CA . ILE A 1 82 ? -8.404 11.839 27.233 1.00 51.88 82 ILE A CA 1
ATOM 672 C C . ILE A 1 82 ? -9.706 11.127 27.546 1.00 51.88 82 ILE A C 1
ATOM 674 O O . ILE A 1 82 ? -9.672 10.106 28.231 1.00 51.88 82 ILE A O 1
ATOM 678 N N . ASP A 1 83 ? -10.831 11.684 27.123 1.00 61.53 83 ASP A N 1
ATOM 679 C CA . ASP A 1 83 ? -12.092 10.978 27.203 1.00 61.53 83 ASP A CA 1
ATOM 680 C C . ASP A 1 83 ? -11.961 9.802 26.222 1.00 61.53 83 ASP A C 1
ATOM 682 O O . ASP A 1 83 ? -12.347 9.871 25.054 1.00 61.53 83 ASP A O 1
ATOM 686 N N . VAL A 1 84 ? -11.228 8.768 26.654 1.00 61.47 84 VAL A N 1
ATOM 687 C CA . VAL A 1 84 ? -10.904 7.563 25.903 1.00 61.47 84 VAL A CA 1
ATOM 688 C C . VAL A 1 84 ? -12.228 6.926 25.543 1.00 61.47 84 VAL A C 1
ATOM 690 O O . VAL A 1 84 ? -12.373 6.420 24.436 1.00 61.47 84 VAL A O 1
ATOM 693 N N . GLU A 1 85 ? -13.228 7.045 26.417 1.00 59.91 85 GLU A N 1
ATOM 694 C CA . GLU A 1 85 ? -14.596 6.675 26.111 1.00 59.91 85 GLU A CA 1
ATOM 695 C C . GLU A 1 85 ? -15.147 7.453 24.915 1.00 59.91 85 GLU A C 1
ATOM 697 O O . GLU A 1 85 ? -15.659 6.814 23.997 1.00 59.91 85 GLU A O 1
ATOM 702 N N . GLN A 1 86 ? -14.991 8.776 24.845 1.00 67.38 86 GLN A N 1
ATOM 703 C CA . GLN A 1 86 ? -15.421 9.580 23.696 1.00 67.38 86 GLN A CA 1
ATOM 704 C C . GLN A 1 86 ? -14.610 9.302 22.419 1.00 67.38 86 GLN A C 1
ATOM 706 O O . GLN A 1 86 ? -15.204 9.149 21.351 1.00 67.38 86 GLN A O 1
ATOM 711 N N . ALA A 1 87 ? -13.285 9.151 22.494 1.00 66.94 87 ALA A N 1
ATOM 712 C CA . ALA A 1 87 ? -12.458 8.778 21.340 1.00 66.94 87 ALA A CA 1
ATOM 713 C C . ALA A 1 87 ? -12.815 7.370 20.823 1.00 66.94 87 ALA A C 1
ATOM 715 O O . ALA A 1 87 ? -12.931 7.142 19.614 1.00 66.94 87 ALA A O 1
ATOM 716 N N . LEU A 1 88 ? -13.069 6.426 21.735 1.00 65.88 88 LEU A N 1
ATOM 717 C CA . LEU A 1 88 ? -13.582 5.097 21.408 1.00 65.88 88 LEU A CA 1
ATOM 718 C C . LEU A 1 88 ? -15.017 5.154 20.888 1.00 65.88 88 LEU A C 1
ATOM 720 O O . LEU A 1 88 ? -15.368 4.336 20.042 1.00 65.88 88 LEU A O 1
ATOM 724 N N . LYS A 1 89 ? -15.855 6.077 21.366 1.00 72.88 89 LYS A N 1
ATOM 725 C CA . LYS A 1 89 ? -17.233 6.278 20.897 1.00 72.88 89 LYS A CA 1
ATOM 726 C C . LYS A 1 89 ? -17.242 6.809 19.470 1.00 72.88 89 LYS A C 1
ATOM 728 O O . LYS A 1 89 ? -17.962 6.251 18.648 1.00 72.88 89 LYS A O 1
ATOM 733 N N . ASP A 1 90 ? -16.386 7.772 19.149 1.00 72.56 90 ASP A N 1
ATOM 734 C CA . ASP A 1 90 ? -16.214 8.299 17.793 1.00 72.56 90 ASP A CA 1
ATOM 735 C C . ASP A 1 90 ? -15.670 7.221 16.841 1.00 72.56 90 ASP A C 1
ATOM 737 O O . ASP A 1 90 ? -16.215 7.009 15.757 1.00 72.56 90 ASP A O 1
ATOM 741 N N . LEU A 1 91 ? -14.664 6.447 17.267 1.00 70.12 91 LEU A N 1
ATOM 742 C CA . LEU A 1 91 ? -14.160 5.309 16.486 1.00 70.12 91 LEU A CA 1
ATOM 743 C C . LEU A 1 91 ? -15.196 4.190 16.341 1.00 70.12 91 LEU A C 1
ATOM 745 O O . LEU A 1 91 ? -15.284 3.564 15.285 1.00 70.12 91 LEU A O 1
ATOM 749 N N . LYS A 1 92 ? -16.006 3.931 17.373 1.00 67.75 92 LYS A N 1
ATOM 750 C CA . LYS A 1 92 ? -17.128 2.986 17.301 1.00 67.75 92 LYS A CA 1
ATOM 751 C C . LYS A 1 92 ? -18.222 3.495 16.373 1.00 67.75 92 LYS A C 1
ATOM 753 O O . LYS A 1 92 ? -18.816 2.660 15.708 1.00 67.75 92 LYS A O 1
ATOM 758 N N . LEU A 1 93 ? -18.487 4.800 16.301 1.00 76.69 93 LEU A N 1
ATOM 759 C CA . LEU A 1 93 ? -19.429 5.387 15.342 1.00 76.69 93 LEU A CA 1
ATOM 760 C C . LEU A 1 93 ? -18.926 5.228 13.904 1.00 76.69 93 LEU A C 1
ATOM 762 O O . LEU A 1 93 ? -19.704 4.839 13.037 1.00 76.69 93 LEU A O 1
ATOM 766 N N . LEU A 1 94 ? -17.624 5.415 13.672 1.00 62.53 94 LEU A N 1
ATOM 767 C CA . LEU A 1 94 ? -16.992 5.140 12.377 1.00 62.53 94 LEU A CA 1
ATOM 768 C C . LEU A 1 94 ? -16.998 3.642 12.027 1.00 62.53 94 LEU A C 1
ATOM 770 O O . LEU A 1 94 ? -17.178 3.282 10.868 1.00 62.53 94 LEU A O 1
ATOM 774 N N . ALA A 1 95 ? -16.852 2.760 13.019 1.00 59.94 95 ALA A N 1
ATOM 775 C CA . ALA A 1 95 ? -16.934 1.312 12.822 1.00 59.94 95 ALA A CA 1
ATOM 776 C C . ALA A 1 95 ? -18.379 0.785 12.702 1.00 59.94 95 ALA A C 1
ATOM 778 O O . ALA A 1 95 ? -18.589 -0.258 12.094 1.00 59.94 95 ALA A O 1
ATOM 779 N N . LYS A 1 96 ? -19.372 1.481 13.277 1.00 51.59 96 LYS A N 1
ATOM 780 C CA . LYS A 1 96 ? -20.806 1.127 13.258 1.00 51.59 96 LYS A CA 1
ATOM 781 C C . LYS A 1 96 ? -21.531 1.553 11.986 1.00 51.59 96 LYS A C 1
ATOM 783 O O . LYS A 1 96 ? -22.755 1.433 11.941 1.00 51.59 96 LYS A O 1
ATOM 788 N N . ILE A 1 97 ? -20.822 2.021 10.960 1.00 52.47 97 ILE A N 1
ATOM 789 C CA . ILE A 1 97 ? -21.403 2.132 9.620 1.00 52.47 97 ILE A CA 1
ATOM 790 C C . ILE A 1 97 ? -21.992 0.742 9.286 1.00 52.47 97 ILE A C 1
ATOM 792 O O . ILE A 1 97 ? -21.241 -0.229 9.230 1.00 52.47 97 ILE A O 1
ATOM 796 N N . PRO A 1 98 ? -23.329 0.610 9.208 1.00 43.34 98 PRO A N 1
ATOM 797 C CA . PRO A 1 98 ? -24.016 -0.636 9.541 1.00 43.34 98 PRO A CA 1
ATOM 798 C C . PRO A 1 98 ? -23.740 -1.777 8.554 1.00 43.34 98 PRO A C 1
ATOM 800 O O . PRO A 1 98 ? -23.631 -1.556 7.348 1.00 43.34 98 PRO A O 1
ATOM 803 N N . ASP A 1 99 ? -23.728 -3.005 9.092 1.00 46.19 99 ASP A N 1
ATOM 804 C CA . ASP A 1 99 ? -23.655 -4.325 8.431 1.00 46.19 99 ASP A CA 1
ATOM 805 C C . ASP A 1 99 ? -24.840 -4.616 7.476 1.00 46.19 99 ASP A C 1
ATOM 807 O O . ASP A 1 99 ? -25.370 -5.725 7.400 1.00 46.19 99 ASP A O 1
ATOM 811 N N . ILE A 1 100 ? -25.268 -3.642 6.671 1.00 48.19 100 ILE A N 1
ATOM 812 C CA . ILE A 1 100 ? -26.340 -3.779 5.666 1.00 48.19 100 ILE A CA 1
ATOM 813 C C . ILE A 1 100 ? -25.940 -4.773 4.542 1.00 48.19 100 ILE A C 1
ATOM 815 O O . ILE A 1 100 ? -26.728 -5.103 3.659 1.00 48.19 100 ILE A O 1
ATOM 819 N N . PHE A 1 101 ? -24.729 -5.335 4.583 1.00 50.25 101 PHE A N 1
ATOM 820 C CA . PHE A 1 101 ? -24.141 -6.134 3.511 1.00 50.25 101 PHE A CA 1
ATOM 821 C C . PHE A 1 101 ? -24.336 -7.658 3.588 1.00 50.25 101 PHE A C 1
ATOM 823 O O . PHE A 1 101 ? -23.838 -8.356 2.705 1.00 50.25 101 PHE A O 1
ATOM 830 N N . LEU A 1 102 ? -25.074 -8.200 4.563 1.00 46.06 102 LEU A N 1
ATOM 831 C CA . LEU A 1 102 ? -25.205 -9.659 4.751 1.00 46.06 102 LEU A CA 1
ATOM 832 C C . LEU A 1 102 ? -26.628 -10.210 4.531 1.00 46.06 102 LEU A C 1
ATOM 834 O O . LEU A 1 102 ? -27.090 -11.074 5.271 1.00 46.06 102 LEU A O 1
ATOM 838 N N . LYS A 1 103 ? -27.340 -9.768 3.485 1.00 44.16 103 LYS A N 1
ATOM 839 C CA . LYS A 1 103 ? -28.518 -10.515 2.994 1.00 44.16 103 LYS A CA 1
ATOM 840 C C . LYS A 1 103 ? -28.063 -11.643 2.050 1.00 44.16 103 LYS A C 1
ATOM 842 O O . LYS A 1 103 ? -27.340 -11.344 1.095 1.00 44.16 103 LYS A O 1
ATOM 847 N N . PRO A 1 104 ? -28.490 -12.908 2.244 1.00 42.28 104 PRO A N 1
ATOM 848 C CA . PRO A 1 104 ? -28.175 -13.990 1.313 1.00 42.28 104 PRO A CA 1
ATOM 849 C C . PRO A 1 104 ? -28.809 -13.690 -0.052 1.00 42.28 104 PRO A C 1
ATOM 851 O O . PRO A 1 104 ? -30.026 -13.559 -0.184 1.00 42.28 104 PRO A O 1
ATOM 854 N N . LEU A 1 105 ? -27.961 -13.504 -1.066 1.00 49.72 105 LEU A N 1
ATOM 855 C CA . LEU A 1 105 ? -28.380 -13.147 -2.420 1.00 49.72 105 LEU A CA 1
ATOM 856 C C . LEU A 1 105 ? -29.043 -14.341 -3.135 1.00 49.72 105 LEU A C 1
ATOM 858 O O . LEU A 1 105 ? -28.577 -15.475 -3.005 1.00 49.72 105 LEU A O 1
ATOM 862 N N . PRO A 1 106 ? -30.076 -14.093 -3.963 1.00 44.78 106 PRO A N 1
ATOM 863 C CA . PRO A 1 106 ? -30.611 -15.089 -4.881 1.00 44.78 106 PRO A CA 1
ATOM 864 C C . PRO A 1 106 ? -29.535 -15.525 -5.885 1.00 44.78 106 PRO A C 1
ATOM 866 O O . PRO A 1 106 ? -28.705 -14.718 -6.314 1.00 44.78 106 PRO A O 1
ATOM 869 N N . LYS A 1 107 ? -29.563 -16.811 -6.260 1.00 36.06 107 LYS A N 1
ATOM 870 C CA . LYS A 1 107 ? -28.630 -17.453 -7.201 1.00 36.06 107 LYS A CA 1
ATOM 871 C C . LYS A 1 107 ? -28.511 -16.625 -8.488 1.00 36.06 107 LYS A C 1
ATOM 873 O O . LYS A 1 107 ? -29.414 -16.621 -9.320 1.00 36.06 107 LYS A O 1
ATOM 878 N N . LEU A 1 108 ? -27.393 -15.914 -8.645 1.00 45.25 108 LEU A N 1
ATOM 879 C CA . LEU A 1 108 ? -27.089 -15.137 -9.844 1.00 45.25 108 LEU A CA 1
ATOM 880 C C . LEU A 1 108 ? -26.740 -16.110 -10.978 1.00 45.25 108 LEU A C 1
ATOM 882 O O . LEU A 1 108 ? -25.669 -16.716 -10.992 1.00 45.25 108 LEU A O 1
ATOM 886 N N . THR A 1 109 ? -27.641 -16.269 -11.943 1.00 41.31 109 THR A N 1
ATOM 887 C CA . THR A 1 109 ? -27.338 -16.957 -13.199 1.00 41.31 109 THR A CA 1
ATOM 888 C C . THR A 1 109 ? -26.402 -16.070 -14.014 1.00 41.31 109 THR A C 1
ATOM 890 O O . THR A 1 109 ? -26.809 -15.025 -14.526 1.00 41.31 109 THR A O 1
ATOM 893 N N . TRP A 1 110 ? -25.132 -16.461 -14.106 1.00 41.88 110 TRP A N 1
ATOM 894 C CA . TRP A 1 110 ? -24.097 -15.759 -14.860 1.00 41.88 110 TRP A CA 1
ATOM 895 C C . TRP A 1 110 ? -24.427 -15.769 -16.354 1.00 41.88 110 TRP A C 1
ATOM 897 O O . TRP A 1 110 ? -24.041 -16.671 -17.099 1.00 41.88 110 TRP A O 1
ATOM 907 N N . LYS A 1 111 ? -25.142 -14.744 -16.817 1.00 42.88 111 LYS A N 1
ATOM 908 C CA . LYS A 1 111 ? -25.317 -14.497 -18.245 1.00 42.88 111 LYS A CA 1
ATOM 909 C C . LYS A 1 111 ? -23.986 -13.950 -18.766 1.00 42.88 111 LYS A C 1
ATOM 911 O O . LYS A 1 111 ? -23.670 -12.780 -18.579 1.00 42.88 111 LYS A O 1
ATOM 916 N N . LYS A 1 112 ? -23.168 -14.840 -19.337 1.00 43.19 112 LYS A N 1
ATOM 917 C CA . LYS A 1 112 ? -21.866 -14.550 -19.956 1.00 43.19 112 LYS A CA 1
ATOM 918 C C . LYS A 1 112 ? -21.984 -13.374 -20.938 1.00 43.19 112 LYS A C 1
ATOM 920 O O . LYS A 1 112 ? -22.343 -13.569 -22.096 1.00 43.19 112 LYS A O 1
ATOM 925 N N . MET A 1 113 ? -21.653 -12.160 -20.503 1.00 43.81 113 MET A N 1
ATOM 926 C CA . MET A 1 113 ? -21.483 -11.015 -21.399 1.00 43.81 113 MET A CA 1
ATOM 927 C C . MET A 1 113 ? -20.075 -11.072 -21.993 1.00 43.81 113 MET A C 1
ATOM 929 O O . MET A 1 113 ? -19.128 -10.442 -21.533 1.00 43.81 113 MET A O 1
ATOM 933 N N . VAL A 1 114 ? -19.936 -11.911 -23.016 1.00 48.09 114 VAL A N 1
ATOM 934 C CA . VAL A 1 114 ? -18.744 -11.992 -23.858 1.00 48.09 114 VAL A CA 1
ATOM 935 C C . VAL A 1 114 ? -18.859 -10.897 -24.917 1.00 48.09 114 VAL A C 1
ATOM 937 O O . VAL A 1 114 ? -19.292 -11.154 -26.033 1.00 48.09 114 VAL A O 1
ATOM 940 N N . TYR A 1 115 ? -18.449 -9.669 -24.596 1.00 49.66 115 TYR A N 1
ATOM 941 C CA . TYR A 1 115 ? -18.071 -8.698 -25.631 1.00 49.66 115 TYR A CA 1
ATOM 942 C C . TYR A 1 115 ? -16.588 -8.891 -25.967 1.00 49.66 115 TYR A C 1
ATOM 944 O O . TYR A 1 115 ? -15.722 -8.064 -25.695 1.00 49.66 115 TYR A O 1
ATOM 952 N N . ARG A 1 116 ? -16.284 -10.059 -26.544 1.00 48.59 116 ARG A N 1
ATOM 953 C CA . ARG A 1 116 ? -14.989 -10.352 -27.161 1.00 48.59 116 ARG A CA 1
ATOM 954 C C . ARG A 1 116 ? -14.990 -9.612 -28.492 1.00 48.59 116 ARG A C 1
ATOM 956 O O . ARG A 1 116 ? -15.624 -10.061 -29.443 1.00 48.59 116 ARG A O 1
ATOM 963 N N . SER A 1 117 ? -14.352 -8.442 -28.533 1.00 54.00 117 SER A N 1
ATOM 964 C CA . SER A 1 117 ? -14.138 -7.698 -29.778 1.00 54.00 117 SER A CA 1
ATOM 965 C C . SER A 1 117 ? -13.531 -8.648 -30.815 1.00 54.00 117 SER A C 1
ATOM 967 O O . SER A 1 117 ? -12.384 -9.077 -30.672 1.00 54.00 117 SER A O 1
ATOM 969 N N . ARG A 1 118 ? -14.326 -9.023 -31.830 1.00 61.53 118 ARG A N 1
ATOM 970 C CA . ARG A 1 118 ? -13.967 -10.010 -32.871 1.00 61.53 118 ARG A CA 1
ATOM 971 C C . ARG A 1 118 ? -12.731 -9.601 -33.684 1.00 61.53 118 ARG A C 1
ATOM 973 O O . ARG A 1 118 ? -12.184 -10.431 -34.397 1.00 61.53 118 ARG A O 1
ATOM 980 N N . TRP A 1 119 ? -12.256 -8.366 -33.527 1.00 68.88 119 TRP A N 1
ATOM 981 C CA . TRP A 1 119 ? -11.127 -7.804 -34.265 1.00 68.88 119 TRP A CA 1
ATOM 982 C C . TRP A 1 119 ? -9.788 -7.825 -33.515 1.00 68.88 119 TRP A C 1
ATOM 984 O O . TRP A 1 119 ? -8.754 -7.611 -34.138 1.00 68.88 119 TRP A O 1
ATOM 994 N N . GLY A 1 120 ? -9.756 -8.121 -32.209 1.00 69.94 120 GLY A N 1
ATOM 995 C CA . GLY A 1 120 ? -8.499 -8.071 -31.441 1.00 69.94 120 GLY A CA 1
ATOM 996 C C . GLY A 1 120 ? -7.466 -9.123 -31.866 1.00 69.94 120 GLY A C 1
ATOM 997 O O . GLY A 1 120 ? -6.272 -8.848 -31.906 1.00 69.94 120 GLY A O 1
ATOM 998 N N . ILE A 1 121 ? -7.930 -10.322 -32.227 1.00 72.44 121 ILE A N 1
ATOM 999 C CA . ILE A 1 121 ? -7.072 -11.432 -32.666 1.00 72.44 121 ILE A CA 1
ATOM 1000 C C . ILE A 1 121 ? -6.490 -11.193 -34.073 1.00 72.44 121 ILE A C 1
ATOM 1002 O O . ILE A 1 121 ? -5.272 -11.306 -34.215 1.00 72.44 121 ILE A O 1
ATOM 1006 N N . PRO A 1 122 ? -7.278 -10.825 -35.108 1.00 78.75 122 PRO A N 1
ATOM 1007 C CA . PRO A 1 122 ? -6.713 -10.591 -36.438 1.00 78.75 122 PRO A CA 1
ATOM 1008 C C . PRO A 1 122 ? -5.752 -9.395 -36.478 1.00 78.75 122 PRO A C 1
ATOM 1010 O O . PRO A 1 122 ? -4.751 -9.456 -37.188 1.00 78.75 122 PRO A O 1
ATOM 1013 N N . LEU A 1 123 ? -5.989 -8.342 -35.682 1.00 77.00 123 LEU A N 1
ATOM 1014 C CA . LEU A 1 123 ? -5.080 -7.191 -35.638 1.00 77.00 123 LEU A CA 1
ATOM 1015 C C . LEU A 1 123 ? -3.712 -7.566 -35.044 1.00 77.00 123 LEU A C 1
ATOM 1017 O O . LEU A 1 123 ? -2.681 -7.173 -35.583 1.00 77.00 123 LEU A O 1
ATOM 1021 N N . ALA A 1 124 ? -3.698 -8.371 -33.975 1.00 75.88 124 ALA A N 1
ATOM 1022 C CA . ALA A 1 124 ? -2.461 -8.846 -33.359 1.00 75.88 124 ALA A CA 1
ATOM 1023 C C . ALA A 1 124 ? -1.645 -9.732 -34.319 1.00 75.88 124 ALA A C 1
ATOM 1025 O O . ALA A 1 124 ? -0.427 -9.575 -34.430 1.00 75.88 124 ALA A O 1
ATOM 1026 N N . LEU A 1 125 ? -2.315 -10.613 -35.070 1.00 80.31 125 LEU A N 1
ATOM 1027 C CA . LEU A 1 125 ? -1.657 -11.450 -36.075 1.00 80.31 125 LEU A CA 1
ATOM 1028 C C . LEU A 1 125 ? -1.059 -10.617 -37.216 1.00 80.31 125 LEU A C 1
ATOM 1030 O O . LEU A 1 125 ? 0.094 -10.840 -37.579 1.00 80.31 125 LEU A O 1
ATOM 1034 N N . LEU A 1 126 ? -1.783 -9.612 -37.723 1.00 83.06 126 LEU A N 1
ATOM 1035 C CA . LEU A 1 126 ? -1.262 -8.706 -38.752 1.00 83.06 126 LEU A CA 1
ATOM 1036 C C . LEU A 1 126 ? -0.027 -7.933 -38.273 1.00 83.06 126 LEU A C 1
ATOM 1038 O O . LEU A 1 126 ? 0.950 -7.836 -39.014 1.00 83.06 126 LEU A O 1
ATOM 1042 N N . THR A 1 127 ? -0.021 -7.445 -37.027 1.00 80.12 127 THR A N 1
ATOM 1043 C CA . THR A 1 127 ? 1.165 -6.770 -36.468 1.00 80.12 127 THR A CA 1
ATOM 1044 C C . THR A 1 127 ? 2.364 -7.708 -36.331 1.00 80.12 127 THR A C 1
ATOM 1046 O O . THR A 1 127 ? 3.491 -7.299 -36.605 1.00 80.12 127 THR A O 1
ATOM 1049 N N . GLY A 1 128 ? 2.132 -8.976 -35.973 1.00 82.50 128 GLY A N 1
ATOM 1050 C CA . GLY A 1 128 ? 3.187 -9.987 -35.912 1.00 82.50 128 GLY A CA 1
ATOM 1051 C C . GLY A 1 128 ? 3.788 -10.282 -37.287 1.00 82.50 128 GLY A C 1
ATOM 1052 O O . GLY A 1 128 ? 5.007 -10.269 -37.436 1.00 82.50 128 GLY A O 1
ATOM 1053 N N . ILE A 1 129 ? 2.944 -10.470 -38.307 1.00 84.56 129 ILE A N 1
ATOM 1054 C CA . ILE A 1 129 ? 3.390 -10.715 -39.689 1.00 84.56 129 ILE A CA 1
ATOM 1055 C C . ILE A 1 129 ? 4.188 -9.519 -40.221 1.00 84.56 129 ILE A C 1
ATOM 1057 O O . ILE A 1 129 ? 5.248 -9.711 -40.815 1.00 84.56 129 ILE A O 1
ATOM 1061 N N . PHE A 1 130 ? 3.728 -8.291 -39.963 1.00 86.19 130 PHE A N 1
ATOM 1062 C CA . PHE A 1 130 ? 4.435 -7.083 -40.389 1.00 86.19 130 PHE A CA 1
ATOM 1063 C C . PHE A 1 130 ? 5.824 -6.963 -39.742 1.00 86.19 130 PHE A C 1
ATOM 1065 O O . PHE A 1 130 ? 6.790 -6.640 -40.428 1.00 86.19 130 PHE A O 1
ATOM 1072 N N . LEU A 1 131 ? 5.957 -7.289 -38.450 1.00 82.06 131 LEU A N 1
ATOM 1073 C CA . LEU A 1 131 ? 7.252 -7.298 -37.758 1.00 82.06 131 LEU A CA 1
ATOM 1074 C C . LEU A 1 131 ? 8.206 -8.369 -38.304 1.00 82.06 131 LEU A C 1
ATOM 1076 O O . LEU A 1 131 ? 9.393 -8.093 -38.466 1.00 82.06 131 LEU A O 1
ATOM 1080 N N . ILE A 1 132 ? 7.701 -9.565 -38.624 1.00 82.56 132 ILE A N 1
ATOM 1081 C CA . ILE A 1 132 ? 8.510 -10.634 -39.233 1.00 82.56 132 ILE A CA 1
ATOM 1082 C C . ILE A 1 132 ? 8.984 -10.215 -40.630 1.00 82.56 132 ILE A C 1
ATOM 1084 O O . ILE A 1 132 ? 10.163 -10.368 -40.946 1.00 82.56 132 ILE A O 1
ATOM 1088 N N . ALA A 1 133 ? 8.097 -9.642 -41.448 1.00 83.25 133 ALA A N 1
ATOM 1089 C CA . ALA A 1 133 ? 8.437 -9.162 -42.784 1.00 83.25 133 ALA A CA 1
ATOM 1090 C C . ALA A 1 133 ? 9.451 -8.006 -42.739 1.00 83.25 133 ALA A C 1
ATOM 1092 O O . ALA A 1 133 ? 10.423 -8.022 -43.490 1.00 83.25 133 ALA A O 1
ATOM 1093 N N . ALA A 1 134 ? 9.279 -7.047 -41.823 1.00 81.38 134 ALA A N 1
ATOM 1094 C CA . ALA A 1 134 ? 10.233 -5.958 -41.612 1.00 81.38 134 ALA A CA 1
ATOM 1095 C C . ALA A 1 134 ? 11.598 -6.476 -41.128 1.00 81.38 134 ALA A C 1
ATOM 1097 O O . ALA A 1 134 ? 12.635 -6.019 -41.606 1.00 81.38 134 ALA A O 1
ATOM 1098 N N . GLY A 1 135 ? 11.607 -7.467 -40.230 1.00 80.81 135 GLY A N 1
ATOM 1099 C CA . GLY A 1 135 ? 12.825 -8.138 -39.779 1.00 80.81 135 GLY A CA 1
ATOM 1100 C C . GLY A 1 135 ? 13.552 -8.867 -40.912 1.00 80.81 135 GLY A C 1
ATOM 1101 O O . GLY A 1 135 ? 14.765 -8.724 -41.041 1.00 80.81 135 GLY A O 1
ATOM 1102 N N . MET A 1 136 ? 12.823 -9.586 -41.774 1.00 83.25 136 MET A N 1
ATOM 1103 C CA . MET A 1 136 ? 13.407 -10.203 -42.970 1.00 83.25 136 MET A CA 1
ATOM 1104 C C . MET A 1 136 ? 13.941 -9.157 -43.950 1.00 83.25 136 MET A C 1
ATOM 1106 O O . MET A 1 136 ? 15.059 -9.303 -44.432 1.00 83.25 136 MET A O 1
ATOM 1110 N N . LEU A 1 137 ? 13.192 -8.085 -44.220 1.00 83.00 137 LEU A N 1
ATOM 1111 C CA . LEU A 1 137 ? 13.633 -7.027 -45.131 1.00 83.00 137 LEU A CA 1
ATOM 1112 C C . LEU A 1 137 ? 14.942 -6.384 -44.642 1.00 83.00 137 LEU A C 1
ATOM 1114 O O . LEU A 1 137 ? 15.865 -6.197 -45.429 1.00 83.00 137 LEU A O 1
ATOM 1118 N N . LEU A 1 138 ? 15.051 -6.123 -43.335 1.00 76.94 138 LEU A N 1
ATOM 1119 C CA . LEU A 1 138 ? 16.279 -5.623 -42.710 1.00 76.94 138 LEU A CA 1
ATOM 1120 C C . LEU A 1 138 ? 17.415 -6.652 -42.714 1.00 76.94 138 LEU A C 1
ATOM 1122 O O . LEU A 1 138 ? 18.578 -6.268 -42.788 1.00 76.94 138 LEU A O 1
ATOM 1126 N N . TYR A 1 139 ? 17.103 -7.947 -42.638 1.00 79.12 139 TYR A N 1
ATOM 1127 C CA . TYR A 1 139 ? 18.103 -9.011 -42.730 1.00 79.12 139 TYR A CA 1
ATOM 1128 C C . TYR A 1 139 ? 18.702 -9.125 -44.139 1.00 79.12 139 TYR A C 1
ATOM 1130 O O . TYR A 1 139 ? 19.895 -9.398 -44.273 1.00 79.12 139 TYR A O 1
ATOM 1138 N N . PHE A 1 140 ? 17.886 -8.909 -45.175 1.00 81.19 140 PHE A N 1
ATOM 1139 C CA . PHE A 1 140 ? 18.296 -9.021 -46.576 1.00 81.19 140 PHE A CA 1
ATOM 1140 C C . PHE A 1 140 ? 18.846 -7.724 -47.180 1.00 81.19 140 PHE A C 1
ATOM 1142 O O . PHE A 1 140 ? 19.457 -7.781 -48.248 1.00 81.19 140 PHE A O 1
ATOM 1149 N N . GLN A 1 141 ? 18.662 -6.565 -46.541 1.00 77.88 141 GLN A N 1
ATOM 1150 C CA . GLN A 1 141 ? 19.246 -5.329 -47.053 1.00 77.88 141 GLN A CA 1
ATOM 1151 C C . GLN A 1 141 ? 20.774 -5.302 -46.877 1.00 77.88 141 GLN A C 1
ATOM 1153 O O . GLN A 1 141 ? 21.292 -5.689 -45.824 1.00 77.88 141 GLN A O 1
ATOM 1158 N N . PRO A 1 142 ? 21.512 -4.830 -47.898 1.00 78.25 142 PRO A N 1
ATOM 1159 C CA . PRO A 1 142 ? 22.958 -4.707 -47.820 1.00 78.25 142 PRO A CA 1
ATOM 1160 C C . PRO A 1 142 ? 23.361 -3.717 -46.710 1.00 78.25 142 PRO A C 1
ATOM 1162 O O . PRO A 1 142 ? 22.666 -2.717 -46.499 1.00 78.25 142 PRO A O 1
ATOM 1165 N N . PRO A 1 143 ? 24.481 -3.971 -46.002 1.00 68.62 143 PRO A N 1
ATOM 1166 C CA . PRO A 1 143 ? 24.963 -3.146 -44.887 1.00 68.62 143 PRO A CA 1
ATOM 1167 C C . PRO A 1 143 ? 25.051 -1.647 -45.177 1.00 68.62 143 PRO A C 1
ATOM 1169 O O . PRO A 1 143 ? 24.941 -0.840 -44.254 1.00 68.62 143 PRO A O 1
ATOM 1172 N N . ASP A 1 144 ? 25.247 -1.293 -46.442 1.00 78.19 144 ASP A N 1
ATOM 1173 C CA . ASP A 1 144 ? 25.556 0.065 -46.874 1.00 78.19 144 ASP A CA 1
ATOM 1174 C C . ASP A 1 144 ? 24.325 0.987 -46.817 1.00 78.19 144 ASP A C 1
ATOM 1176 O O . ASP A 1 144 ? 24.461 2.196 -46.654 1.00 78.19 144 ASP A O 1
ATOM 1180 N N . PHE A 1 145 ? 23.107 0.428 -46.831 1.00 73.62 145 PHE A N 1
ATOM 1181 C CA . PHE A 1 145 ? 21.869 1.218 -46.814 1.00 73.62 145 PHE A CA 1
ATOM 1182 C C . PHE A 1 145 ? 21.672 2.009 -45.508 1.00 73.62 145 PHE A C 1
ATOM 1184 O O . PHE A 1 145 ? 21.215 3.151 -45.518 1.00 73.62 145 PHE A O 1
ATOM 1191 N N . LEU A 1 146 ? 22.039 1.424 -44.361 1.00 64.75 146 LEU A N 1
ATOM 1192 C CA . LEU A 1 146 ? 21.933 2.108 -43.066 1.00 64.75 146 LEU A CA 1
ATOM 1193 C C . LEU A 1 146 ? 23.055 3.130 -42.849 1.00 64.75 146 LEU A C 1
ATOM 1195 O O . LEU A 1 146 ? 22.870 4.069 -42.073 1.00 64.75 146 LEU A O 1
ATOM 1199 N N . ALA A 1 147 ? 24.197 2.971 -43.526 1.00 68.38 147 ALA A N 1
ATOM 1200 C CA . ALA A 1 147 ? 25.295 3.928 -43.449 1.00 68.38 147 ALA A CA 1
ATOM 1201 C C . ALA A 1 147 ? 24.891 5.285 -44.054 1.00 68.38 147 ALA A C 1
ATOM 1203 O O . ALA A 1 147 ? 25.142 6.317 -43.433 1.00 68.38 147 ALA A O 1
ATOM 1204 N N . ASP A 1 148 ? 24.160 5.283 -45.172 1.00 69.12 148 ASP A N 1
ATOM 1205 C CA . ASP A 1 148 ? 23.665 6.505 -45.828 1.00 69.12 148 ASP A CA 1
ATOM 1206 C C . ASP A 1 148 ? 22.626 7.276 -44.993 1.00 69.12 148 ASP A C 1
ATOM 1208 O O . ASP A 1 148 ? 22.609 8.510 -44.973 1.00 69.12 148 ASP A O 1
ATOM 1212 N N . LEU A 1 149 ? 21.769 6.565 -44.252 1.00 66.75 149 LEU A N 1
ATOM 1213 C CA . LEU A 1 149 ? 20.758 7.176 -43.375 1.00 66.75 149 LEU A CA 1
ATOM 1214 C C . LEU A 1 149 ? 21.370 7.829 -42.126 1.00 66.75 149 LEU A C 1
ATOM 1216 O O . LEU A 1 149 ? 20.834 8.819 -41.626 1.00 66.75 149 LEU A O 1
ATOM 1220 N N . VAL A 1 150 ? 22.482 7.286 -41.622 1.00 65.62 150 VAL A N 1
ATOM 1221 C CA . VAL A 1 150 ? 23.171 7.784 -40.418 1.00 65.62 150 VAL A CA 1
ATOM 1222 C C . VAL A 1 150 ? 24.247 8.824 -40.749 1.00 65.62 150 VAL A C 1
ATOM 1224 O O . VAL A 1 150 ? 24.561 9.650 -39.893 1.00 65.62 150 VAL A O 1
ATOM 1227 N N . ALA A 1 151 ? 24.780 8.843 -41.974 1.00 65.25 151 ALA A N 1
ATOM 1228 C CA . ALA A 1 151 ? 25.758 9.845 -42.402 1.00 65.25 151 ALA A CA 1
ATOM 1229 C C . ALA A 1 151 ? 25.138 11.246 -42.585 1.00 65.25 151 ALA A C 1
ATOM 1231 O O . ALA A 1 151 ? 25.740 12.246 -42.202 1.00 65.25 151 ALA A O 1
ATOM 1232 N N . LYS A 1 152 ? 23.895 11.332 -43.077 1.00 57.50 152 LYS A N 1
ATOM 1233 C CA . LYS A 1 152 ? 23.232 12.612 -43.395 1.00 57.50 152 LYS A CA 1
ATOM 1234 C C . LYS A 1 152 ? 23.038 13.628 -42.248 1.00 57.50 152 LYS A C 1
ATOM 1236 O O . LYS A 1 152 ? 23.101 14.821 -42.533 1.00 57.50 152 LYS A O 1
ATOM 1241 N N . PRO A 1 153 ? 22.787 13.256 -40.977 1.00 56.00 153 PRO A N 1
ATOM 1242 C CA . PRO A 1 153 ? 22.628 14.250 -39.912 1.00 56.00 153 PRO A CA 1
ATOM 1243 C C . PRO A 1 153 ? 23.948 14.840 -39.391 1.00 56.00 153 PRO A C 1
ATOM 1245 O O . PRO A 1 153 ? 23.898 15.844 -38.682 1.00 56.00 153 PRO A O 1
ATOM 1248 N N . HIS A 1 154 ? 25.113 14.259 -39.704 1.00 54.75 154 HIS A N 1
ATOM 1249 C CA . HIS A 1 154 ? 26.383 14.758 -39.160 1.00 54.75 154 HIS A CA 1
ATOM 1250 C C . HIS A 1 154 ? 26.894 16.019 -39.869 1.00 54.75 154 HIS A C 1
ATOM 1252 O O . HIS A 1 154 ? 27.478 16.880 -39.208 1.00 54.75 154 HIS A O 1
ATOM 1258 N N . ASP A 1 155 ? 26.592 16.182 -41.158 1.00 57.59 155 ASP A N 1
ATOM 1259 C CA . ASP A 1 155 ? 26.975 17.379 -41.917 1.00 57.59 155 ASP A CA 1
ATOM 1260 C C . ASP A 1 155 ? 26.188 18.618 -41.456 1.00 57.59 155 ASP A C 1
ATOM 1262 O O . ASP A 1 155 ? 26.752 19.699 -41.309 1.00 57.59 155 ASP A O 1
ATOM 1266 N N . LEU A 1 156 ? 24.918 18.443 -41.069 1.00 58.69 156 LEU A N 1
ATOM 1267 C CA . LEU A 1 156 ? 24.079 19.523 -40.530 1.00 58.69 156 LEU A CA 1
ATOM 1268 C C . LEU A 1 156 ? 24.546 20.041 -39.161 1.00 58.69 156 LEU A C 1
ATOM 1270 O O . LEU A 1 156 ? 24.346 21.212 -38.844 1.00 58.69 156 LEU A O 1
ATOM 1274 N N . VAL A 1 157 ? 25.154 19.187 -38.333 1.00 60.88 157 VAL A N 1
ATOM 1275 C CA . VAL A 1 157 ? 25.637 19.590 -37.000 1.00 60.88 157 VAL A CA 1
ATOM 1276 C C . VAL A 1 157 ? 26.999 20.277 -37.092 1.00 60.88 157 VAL A C 1
ATOM 1278 O O . VAL A 1 157 ? 27.245 21.223 -36.348 1.00 60.88 157 VAL A O 1
ATOM 1281 N N . ASN A 1 158 ? 27.864 19.865 -38.020 1.00 60.03 158 ASN A N 1
ATOM 1282 C CA . ASN A 1 158 ? 29.165 20.510 -38.207 1.00 60.03 158 ASN A CA 1
ATOM 1283 C C . ASN A 1 158 ? 29.042 21.908 -38.837 1.00 60.03 158 ASN A C 1
ATOM 1285 O O . ASN A 1 158 ? 29.794 2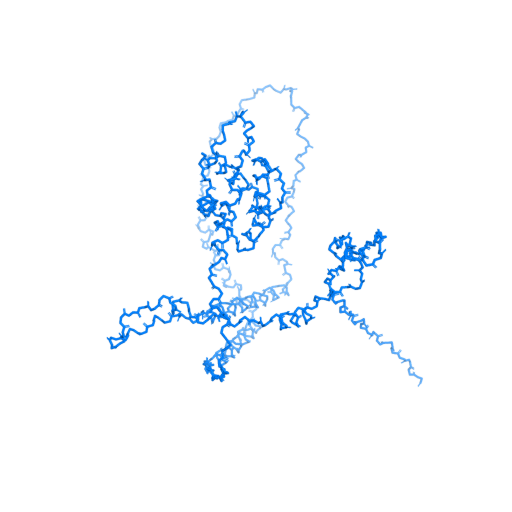2.800 -38.443 1.00 60.03 158 ASN A O 1
ATOM 1289 N N . ASP A 1 159 ? 28.045 22.140 -39.697 1.00 59.84 159 ASP A N 1
ATOM 1290 C CA . ASP A 1 159 ? 27.746 23.482 -40.222 1.00 59.84 159 ASP A CA 1
ATOM 1291 C C . ASP A 1 159 ? 27.180 24.436 -39.151 1.00 59.84 159 ASP A C 1
ATOM 1293 O O . ASP A 1 159 ? 27.401 25.646 -39.211 1.00 59.84 159 ASP A O 1
ATOM 1297 N N . LEU A 1 160 ? 26.517 23.913 -38.110 1.00 58.06 160 LEU A N 1
ATOM 1298 C CA . LEU A 1 160 ? 26.038 24.708 -36.967 1.00 58.06 160 LEU A CA 1
ATOM 1299 C C . LEU A 1 160 ? 27.121 24.975 -35.906 1.00 58.06 160 LEU A C 1
ATOM 1301 O O . LEU A 1 160 ? 26.964 25.879 -35.086 1.00 58.06 160 LEU A O 1
ATOM 1305 N N . VAL A 1 161 ? 28.233 24.231 -35.926 1.00 59.78 161 VAL A N 1
ATOM 1306 C CA . VAL A 1 161 ? 29.389 24.404 -35.020 1.00 59.78 161 VAL A CA 1
ATOM 1307 C C . VAL A 1 161 ? 30.539 25.130 -35.739 1.00 59.78 161 VAL A C 1
ATOM 1309 O O . VAL A 1 161 ? 31.720 24.977 -35.422 1.00 59.78 161 VAL A O 1
ATOM 1312 N N . ALA A 1 162 ? 30.205 26.007 -36.688 1.00 55.78 162 ALA A N 1
ATOM 1313 C CA . ALA A 1 162 ? 31.126 27.008 -37.206 1.00 55.78 162 ALA A CA 1
ATOM 1314 C C . ALA A 1 162 ? 31.480 28.044 -36.112 1.00 55.78 162 ALA A C 1
ATOM 1316 O O . ALA A 1 162 ? 30.894 29.115 -36.002 1.00 55.78 162 ALA A O 1
ATOM 1317 N N . LYS A 1 163 ? 32.478 27.682 -35.296 1.00 51.97 163 LYS A N 1
ATOM 1318 C CA . LYS A 1 163 ? 33.534 28.535 -34.722 1.00 51.97 163 LYS A CA 1
ATOM 1319 C C . LYS A 1 163 ? 33.083 29.882 -34.103 1.00 51.97 163 LYS A C 1
ATOM 1321 O O . LYS A 1 163 ? 33.141 30.913 -34.772 1.00 51.97 163 LYS A O 1
ATOM 1326 N N . PRO A 1 164 ? 32.806 29.955 -32.786 1.00 49.78 164 PRO A N 1
ATOM 1327 C CA . PRO A 1 164 ? 32.970 31.219 -32.081 1.00 49.78 164 PRO A CA 1
ATOM 1328 C C . PRO A 1 164 ? 34.472 31.534 -32.033 1.00 49.78 164 PRO A C 1
ATOM 1330 O O . PRO A 1 164 ? 35.263 30.782 -31.460 1.00 49.78 164 PRO A O 1
ATOM 1333 N N . GLN A 1 165 ? 34.887 32.621 -32.686 1.00 53.44 165 GLN A N 1
ATOM 1334 C CA . GLN A 1 165 ? 36.239 33.152 -32.549 1.00 53.44 165 GLN A CA 1
ATOM 1335 C C . GLN A 1 165 ? 36.463 33.561 -31.090 1.00 53.44 165 GLN A C 1
ATOM 1337 O O . GLN A 1 165 ? 35.951 34.582 -30.630 1.00 53.44 165 GLN A O 1
ATOM 1342 N N . LEU A 1 166 ? 37.213 32.743 -30.350 1.00 51.81 166 LEU A N 1
ATOM 1343 C CA . LEU A 1 166 ? 37.640 33.074 -29.000 1.00 51.81 166 LEU A CA 1
ATOM 1344 C C . LEU A 1 166 ? 38.698 34.181 -29.093 1.00 51.81 166 LEU A C 1
ATOM 1346 O O . LEU A 1 166 ? 39.815 33.974 -29.569 1.00 51.81 166 LEU A O 1
ATOM 1350 N N . ARG A 1 167 ? 38.299 35.379 -28.675 1.00 49.19 167 ARG A N 1
ATOM 1351 C CA . ARG A 1 167 ? 39.144 36.560 -28.535 1.00 49.19 167 ARG A CA 1
ATOM 1352 C C . ARG A 1 167 ? 40.158 36.310 -27.413 1.00 49.19 167 ARG A C 1
ATOM 1354 O O . ARG A 1 167 ? 39.803 36.318 -26.238 1.00 49.19 167 ARG A O 1
ATOM 1361 N N . ASN A 1 168 ? 41.407 36.054 -27.789 1.00 54.34 168 ASN A N 1
ATOM 1362 C CA . ASN A 1 168 ? 42.534 35.890 -26.873 1.00 54.34 168 ASN A CA 1
ATOM 1363 C C . ASN A 1 168 ? 43.014 37.254 -26.358 1.00 54.34 168 ASN A C 1
ATOM 1365 O O . ASN A 1 168 ? 44.054 37.733 -26.789 1.00 54.34 168 ASN A O 1
ATOM 1369 N N . ASP A 1 169 ? 42.280 37.855 -25.424 1.00 56.19 169 ASP A N 1
ATOM 1370 C CA . ASP A 1 169 ? 42.747 39.016 -24.658 1.00 56.19 169 ASP A CA 1
ATOM 1371 C C . ASP A 1 169 ? 42.683 38.681 -23.157 1.00 56.19 169 ASP A C 1
ATOM 1373 O O . ASP A 1 169 ? 41.848 39.196 -22.416 1.00 56.19 169 ASP A O 1
ATOM 1377 N N . VAL A 1 170 ? 43.545 37.763 -22.698 1.00 57.66 170 VAL A N 1
ATOM 1378 C CA . VAL A 1 170 ? 43.758 37.516 -21.261 1.00 57.66 170 VAL A CA 1
ATOM 1379 C C . VAL A 1 170 ? 45.080 38.171 -20.844 1.00 57.66 170 VAL A C 1
ATOM 1381 O O . VAL A 1 170 ? 46.130 37.820 -21.388 1.00 57.66 170 VAL A O 1
ATOM 1384 N N . PRO A 1 171 ? 45.069 39.124 -19.894 1.00 54.28 171 PRO A N 1
ATOM 1385 C CA . PRO A 1 171 ? 46.277 39.790 -19.437 1.00 54.28 171 PRO A CA 1
ATOM 1386 C C . PRO A 1 171 ? 47.172 38.840 -18.631 1.00 54.28 171 PRO A C 1
ATOM 1388 O O . PRO A 1 171 ? 46.736 38.122 -17.733 1.00 54.28 171 PRO A O 1
ATOM 1391 N N . LYS A 1 172 ? 48.460 38.884 -18.971 1.00 55.59 172 LYS A N 1
ATOM 1392 C CA . LYS A 1 172 ? 49.577 38.165 -18.354 1.00 55.59 172 LYS A CA 1
ATOM 1393 C C . LYS A 1 172 ? 49.650 38.466 -16.840 1.00 55.59 172 LYS A C 1
ATOM 1395 O O . LYS A 1 172 ? 49.871 39.628 -16.487 1.00 55.59 172 LYS A O 1
ATOM 1400 N N . PRO A 1 173 ? 49.498 37.480 -15.934 1.00 51.25 173 PRO A N 1
ATOM 1401 C CA . PRO A 1 173 ? 49.671 37.717 -14.504 1.00 51.25 173 PRO A CA 1
ATOM 1402 C C . PRO A 1 173 ? 51.140 38.026 -14.183 1.00 51.25 173 PRO A C 1
ATOM 1404 O O . PRO A 1 173 ? 52.063 37.378 -14.681 1.00 51.25 173 PRO A O 1
ATOM 1407 N N . ARG A 1 174 ? 51.346 39.069 -13.372 1.00 52.53 174 ARG A N 1
ATOM 1408 C CA . ARG A 1 174 ? 52.654 39.500 -12.869 1.00 52.53 174 ARG A CA 1
ATOM 1409 C C . ARG A 1 174 ? 53.222 38.455 -11.910 1.00 52.53 174 ARG A C 1
ATOM 1411 O O . ARG A 1 174 ? 52.547 38.032 -10.978 1.00 52.53 174 ARG A O 1
ATOM 1418 N N . LEU A 1 175 ? 54.486 38.113 -12.153 1.00 58.84 175 LEU A N 1
ATOM 1419 C CA . LEU A 1 175 ? 55.361 37.322 -11.294 1.00 58.84 175 LEU A CA 1
ATOM 1420 C C . LEU A 1 175 ? 55.394 37.933 -9.884 1.00 58.84 175 LEU A C 1
ATOM 1422 O O . LEU A 1 175 ? 55.856 39.059 -9.705 1.00 58.84 175 LEU A O 1
ATOM 1426 N N . GLY A 1 176 ? 54.892 37.191 -8.903 1.00 49.25 176 GLY A N 1
ATOM 1427 C CA . GLY A 1 176 ? 54.951 37.534 -7.490 1.00 49.25 176 GLY A CA 1
ATOM 1428 C C . GLY A 1 176 ? 55.310 36.294 -6.683 1.00 49.25 176 GLY A C 1
ATOM 1429 O O . GLY A 1 176 ? 54.457 35.455 -6.432 1.00 49.25 176 GLY A O 1
ATOM 1430 N N . ASN A 1 177 ? 56.582 36.232 -6.297 1.00 54.19 177 ASN A N 1
ATOM 1431 C CA . ASN A 1 177 ? 57.154 35.472 -5.186 1.00 54.19 177 ASN A CA 1
ATOM 1432 C C . ASN A 1 177 ? 56.978 33.946 -5.209 1.00 54.19 177 ASN A C 1
ATOM 1434 O O . ASN A 1 177 ? 56.158 33.345 -4.516 1.00 54.19 177 ASN A O 1
ATOM 1438 N N . GLU A 1 178 ? 57.899 33.329 -5.943 1.00 54.03 178 GLU A N 1
ATOM 1439 C CA . GLU A 1 178 ? 58.373 31.965 -5.749 1.00 54.03 178 GLU A CA 1
ATOM 1440 C C . GLU A 1 178 ? 58.999 31.823 -4.350 1.00 54.03 178 GLU A C 1
ATOM 1442 O O . GLU A 1 178 ? 60.022 32.439 -4.064 1.00 54.03 178 GLU A O 1
ATOM 1447 N N . SER A 1 179 ? 58.401 31.033 -3.455 1.00 57.78 179 SER A N 1
ATOM 1448 C CA . SER A 1 179 ? 59.187 30.214 -2.501 1.00 57.78 179 SER A CA 1
ATOM 1449 C C . SER A 1 179 ? 58.383 29.264 -1.612 1.00 57.78 179 SER A C 1
ATOM 1451 O O . SER A 1 179 ? 59.009 28.398 -1.021 1.00 57.78 179 SER A O 1
ATOM 1453 N N . ASN A 1 180 ? 57.046 29.321 -1.528 1.00 51.75 180 ASN A N 1
ATOM 1454 C CA . ASN A 1 180 ? 56.332 28.520 -0.513 1.00 51.75 180 ASN A CA 1
ATOM 1455 C C . ASN A 1 180 ? 55.066 27.783 -0.979 1.00 51.75 180 ASN A C 1
ATOM 1457 O O . ASN A 1 180 ? 54.068 27.749 -0.269 1.00 51.75 180 ASN A O 1
ATOM 1461 N N . VAL A 1 181 ? 55.099 27.132 -2.147 1.00 48.66 181 VAL A N 1
ATOM 1462 C CA . VAL A 1 181 ? 54.083 26.119 -2.511 1.00 48.66 181 VAL A CA 1
ATOM 1463 C C . VAL A 1 181 ? 54.745 24.971 -3.284 1.00 48.66 181 VAL A C 1
ATOM 1465 O O . VAL A 1 181 ? 54.525 24.793 -4.477 1.00 48.66 181 VAL A O 1
ATOM 1468 N N . ARG A 1 182 ? 55.626 24.209 -2.623 1.00 49.81 182 ARG A N 1
ATOM 1469 C CA . ARG A 1 182 ? 56.257 23.003 -3.202 1.00 49.81 182 ARG A CA 1
ATOM 1470 C C . ARG A 1 182 ? 55.719 21.677 -2.658 1.00 49.81 182 ARG A C 1
ATOM 1472 O O . ARG A 1 182 ? 56.299 20.645 -2.962 1.00 49.81 182 ARG A O 1
ATOM 1479 N N . GLU A 1 183 ? 54.602 21.663 -1.927 1.00 52.28 183 GLU A N 1
ATOM 1480 C CA . GLU A 1 183 ? 54.210 20.438 -1.204 1.00 52.28 183 GLU A CA 1
ATOM 1481 C C . GLU A 1 183 ? 52.728 20.030 -1.271 1.00 52.28 183 GLU A C 1
ATOM 1483 O O . GLU A 1 183 ? 52.260 19.279 -0.424 1.00 52.28 183 GLU A O 1
ATOM 1488 N N . ALA A 1 184 ? 51.967 20.456 -2.289 1.00 50.59 184 ALA A N 1
ATOM 1489 C CA . ALA A 1 184 ? 50.558 20.038 -2.394 1.00 50.59 184 ALA A CA 1
ATOM 1490 C C . ALA A 1 184 ? 50.006 19.826 -3.815 1.00 50.59 184 ALA A C 1
ATOM 1492 O O . ALA A 1 184 ? 48.796 19.893 -4.009 1.00 50.59 184 ALA A O 1
ATOM 1493 N N . VAL A 1 185 ? 50.840 19.554 -4.826 1.00 51.41 185 VAL A N 1
ATOM 1494 C CA . VAL A 1 185 ? 50.331 19.232 -6.175 1.00 51.41 185 VAL A CA 1
ATOM 1495 C C . VAL A 1 185 ? 51.149 18.109 -6.809 1.00 51.41 185 VAL A C 1
ATOM 1497 O O . VAL A 1 185 ? 51.897 18.319 -7.752 1.00 51.41 185 VAL A O 1
ATOM 1500 N N . HIS A 1 186 ? 51.029 16.893 -6.272 1.00 48.38 186 HIS A N 1
ATOM 1501 C CA . HIS A 1 186 ? 51.631 15.705 -6.893 1.00 48.38 186 HIS A CA 1
ATOM 1502 C C . HIS A 1 186 ? 50.689 14.494 -6.965 1.00 48.38 186 HIS A C 1
ATOM 1504 O O . HIS A 1 186 ? 51.140 13.356 -6.968 1.00 48.38 186 HIS A O 1
ATOM 1510 N N . TYR A 1 187 ? 49.376 14.727 -7.069 1.00 49.50 187 TYR A N 1
ATOM 1511 C CA . TYR A 1 187 ? 48.396 13.667 -7.346 1.00 49.50 187 TYR A CA 1
ATOM 1512 C C . TYR A 1 187 ? 47.238 14.133 -8.242 1.00 49.50 187 TYR A C 1
ATOM 1514 O O . TYR A 1 187 ? 46.091 13.752 -8.051 1.00 49.50 187 TYR A O 1
ATOM 1522 N N . ILE A 1 188 ? 47.525 14.914 -9.285 1.00 53.19 188 ILE A N 1
ATOM 1523 C CA . ILE A 1 188 ? 46.691 14.851 -10.494 1.00 53.19 188 ILE A CA 1
ATOM 1524 C C . ILE A 1 188 ? 47.462 13.962 -11.458 1.00 53.19 188 ILE A C 1
ATOM 1526 O O . ILE A 1 188 ? 48.149 14.418 -12.364 1.00 53.19 188 ILE A O 1
ATOM 1530 N N . ARG A 1 189 ? 47.419 12.657 -11.166 1.00 48.53 189 ARG A N 1
ATOM 1531 C CA . ARG A 1 189 ? 47.759 11.619 -12.131 1.00 48.53 189 ARG A CA 1
ATOM 1532 C C . ARG A 1 189 ? 46.868 11.907 -13.323 1.00 48.53 189 ARG A C 1
ATOM 1534 O O . ARG A 1 189 ? 45.650 11.819 -13.177 1.00 48.53 189 ARG A O 1
ATOM 1541 N N . GLU A 1 190 ? 47.473 12.332 -14.428 1.00 51.28 190 GLU A N 1
ATOM 1542 C CA . GLU A 1 190 ? 46.802 12.465 -15.711 1.00 51.28 190 GLU A CA 1
ATOM 1543 C C . GLU A 1 190 ? 45.910 11.242 -15.869 1.00 51.28 190 GLU A C 1
ATOM 1545 O O . GLU A 1 190 ? 46.383 10.112 -16.037 1.00 51.28 190 GLU A O 1
ATOM 1550 N N . ILE A 1 191 ? 44.601 11.467 -15.757 1.00 55.88 191 ILE A N 1
ATOM 1551 C CA . ILE A 1 191 ? 43.613 10.562 -16.305 1.00 55.88 191 ILE A CA 1
ATOM 1552 C C . ILE A 1 191 ? 43.814 10.755 -17.798 1.00 55.88 191 ILE A C 1
ATOM 1554 O O . ILE A 1 191 ? 43.130 11.542 -18.447 1.00 55.88 191 ILE A O 1
ATOM 1558 N N . SER A 1 192 ? 44.860 10.104 -18.311 1.00 49.69 192 SER A N 1
ATOM 1559 C CA . SER A 1 192 ? 45.001 9.772 -19.710 1.00 49.69 192 SER A CA 1
ATOM 1560 C C . SER A 1 192 ? 43.616 9.300 -20.084 1.00 49.69 192 SER A C 1
ATOM 1562 O O . SER A 1 192 ? 43.101 8.358 -19.476 1.00 49.69 192 SER A O 1
ATOM 1564 N N . HIS A 1 193 ? 42.959 10.067 -20.951 1.00 50.66 193 HIS A N 1
ATOM 1565 C CA . HIS A 1 193 ? 41.679 9.700 -21.506 1.00 50.66 193 HIS A CA 1
ATOM 1566 C C . HIS A 1 193 ? 41.911 8.339 -22.141 1.00 50.66 193 HIS A C 1
ATOM 1568 O O . HIS A 1 193 ? 42.392 8.246 -23.267 1.00 50.66 193 HIS A O 1
ATOM 1574 N N . VAL A 1 194 ? 41.653 7.276 -21.377 1.00 52.22 194 VAL A N 1
ATOM 1575 C CA . VAL A 1 194 ? 41.517 5.944 -21.911 1.00 52.22 194 VAL A CA 1
ATOM 1576 C C . VAL A 1 194 ? 40.326 6.133 -22.819 1.00 52.22 194 VAL A C 1
ATOM 1578 O O . VAL A 1 194 ? 39.188 6.245 -22.358 1.00 52.22 194 VAL A O 1
ATOM 1581 N N . SER A 1 195 ? 40.610 6.308 -24.106 1.00 52.00 195 SER A N 1
ATOM 1582 C CA . SER A 1 195 ? 39.663 6.168 -25.191 1.00 52.00 195 SER A CA 1
ATOM 1583 C C . SER A 1 195 ? 39.230 4.710 -25.146 1.00 52.00 195 SER A C 1
ATOM 1585 O O . SER A 1 195 ? 39.673 3.866 -25.921 1.00 52.00 195 SER A O 1
ATOM 1587 N N . LEU A 1 196 ? 38.426 4.394 -24.127 1.00 51.38 196 LEU A N 1
ATOM 1588 C CA . LEU A 1 196 ? 37.760 3.129 -23.953 1.00 51.38 196 LEU A CA 1
ATOM 1589 C C . LEU A 1 196 ? 36.900 3.007 -25.201 1.00 51.38 196 LEU A C 1
ATOM 1591 O O . LEU A 1 196 ? 35.845 3.626 -25.308 1.00 51.38 196 LEU A O 1
ATOM 1595 N N . PHE A 1 197 ? 37.425 2.231 -26.142 1.00 50.94 197 PHE A N 1
ATOM 1596 C CA . PHE A 1 197 ? 36.835 1.877 -27.419 1.00 50.94 197 PHE A CA 1
ATOM 1597 C C . PHE A 1 197 ? 36.856 3.007 -28.457 1.00 50.94 197 PHE A C 1
ATOM 1599 O O . PHE A 1 197 ? 35.944 3.829 -28.556 1.00 50.94 197 PHE A O 1
ATOM 1606 N N . SER A 1 198 ? 37.875 2.971 -29.328 1.00 51.31 198 SER A N 1
ATOM 1607 C CA . SER A 1 198 ? 37.741 3.492 -30.692 1.00 51.31 198 SER A CA 1
ATOM 1608 C C . SER A 1 198 ? 36.433 2.964 -31.279 1.00 51.31 198 SER A C 1
ATOM 1610 O O . SER A 1 198 ? 36.249 1.763 -31.472 1.00 51.31 198 SER A O 1
ATOM 1612 N N . ARG A 1 199 ? 35.498 3.884 -31.529 1.00 54.19 199 ARG A N 1
ATOM 1613 C CA . ARG A 1 199 ? 34.113 3.639 -31.968 1.00 54.19 199 ARG A CA 1
ATOM 1614 C C . ARG A 1 199 ? 34.009 2.845 -33.285 1.00 54.19 199 ARG A C 1
ATOM 1616 O O . ARG A 1 199 ? 32.910 2.435 -33.656 1.00 54.19 199 ARG A O 1
ATOM 1623 N N . SER A 1 200 ? 35.123 2.644 -33.989 1.00 60.28 200 SER A N 1
ATOM 1624 C CA . SER A 1 200 ? 35.211 1.966 -35.283 1.00 60.28 200 SER A CA 1
ATOM 1625 C C . SER A 1 200 ? 35.135 0.440 -35.204 1.00 60.28 200 SER A C 1
ATOM 1627 O O . SER A 1 200 ? 34.663 -0.169 -36.162 1.00 60.28 200 SER A O 1
ATOM 1629 N N . ASP A 1 201 ? 35.492 -0.180 -34.074 1.00 60.34 201 ASP A N 1
ATOM 1630 C CA . ASP A 1 201 ? 35.776 -1.627 -34.050 1.00 60.34 201 ASP A CA 1
ATOM 1631 C C . ASP A 1 201 ? 34.711 -2.434 -33.298 1.00 60.34 201 ASP A C 1
ATOM 1633 O O . ASP A 1 201 ? 34.980 -3.482 -32.713 1.00 60.34 201 ASP A O 1
ATOM 1637 N N . ILE A 1 202 ? 33.461 -1.962 -33.299 1.00 67.38 202 ILE A N 1
ATOM 1638 C CA . ILE A 1 202 ? 32.349 -2.793 -32.831 1.00 67.38 202 ILE A CA 1
ATOM 1639 C C . ILE A 1 202 ? 32.146 -3.892 -33.883 1.00 67.38 202 ILE A C 1
ATOM 1641 O O . ILE A 1 202 ? 31.749 -3.565 -35.010 1.00 67.38 202 ILE A O 1
ATOM 1645 N N . PRO A 1 203 ? 32.382 -5.178 -33.551 1.00 75.06 203 PRO A N 1
ATOM 1646 C CA . PRO A 1 203 ? 32.284 -6.258 -34.518 1.00 75.06 203 PRO A CA 1
ATOM 1647 C C . PRO A 1 203 ? 30.897 -6.241 -35.155 1.00 75.06 203 PRO A C 1
ATOM 1649 O O . PRO A 1 203 ? 29.883 -6.066 -34.476 1.00 75.06 203 PRO A O 1
ATOM 1652 N N . TYR A 1 204 ? 30.851 -6.421 -36.475 1.00 73.50 204 TYR A N 1
ATOM 1653 C CA . TYR A 1 204 ? 29.638 -6.303 -37.292 1.00 73.50 204 TYR A CA 1
ATOM 1654 C C . TYR A 1 204 ? 28.450 -7.129 -36.751 1.00 73.50 204 TYR A C 1
ATOM 1656 O O . TYR A 1 204 ? 27.288 -6.748 -36.894 1.00 73.50 204 TYR A O 1
ATOM 1664 N N . GLN A 1 205 ? 28.737 -8.219 -36.033 1.00 75.62 205 GLN A N 1
ATOM 1665 C CA . GLN A 1 205 ? 27.735 -9.032 -35.346 1.00 75.62 205 GLN A CA 1
ATOM 1666 C C . GLN A 1 205 ? 26.998 -8.279 -34.223 1.00 75.62 205 GLN A C 1
ATOM 1668 O O . GLN A 1 205 ? 25.777 -8.385 -34.125 1.00 75.62 205 GLN A O 1
ATOM 1673 N N . CYS A 1 206 ? 27.684 -7.454 -33.426 1.00 73.75 206 CYS A N 1
ATOM 1674 C CA . CYS A 1 206 ? 27.055 -6.675 -32.353 1.00 73.75 206 CYS A CA 1
ATOM 1675 C C . CYS A 1 206 ? 26.047 -5.655 -32.894 1.00 73.75 206 CYS A C 1
ATOM 1677 O O . CYS A 1 206 ? 25.004 -5.451 -32.276 1.00 73.75 206 CYS A O 1
ATOM 1679 N N . LYS A 1 207 ? 26.298 -5.072 -34.076 1.00 76.00 207 LYS A N 1
ATOM 1680 C CA . LYS A 1 207 ? 25.340 -4.162 -34.731 1.00 76.00 207 LYS A CA 1
ATOM 1681 C C . LYS A 1 207 ? 24.041 -4.887 -35.109 1.00 76.00 207 LYS A C 1
ATOM 1683 O O . LYS A 1 207 ? 22.960 -4.345 -34.889 1.00 76.00 207 LYS A O 1
ATOM 1688 N N . LYS A 1 208 ? 24.129 -6.134 -35.591 1.00 77.31 208 LYS A N 1
ATOM 1689 C CA . LYS A 1 208 ? 22.947 -6.960 -35.905 1.00 77.31 208 LYS A CA 1
ATOM 1690 C C . LYS A 1 208 ? 22.132 -7.297 -34.657 1.00 77.31 208 LYS A C 1
ATOM 1692 O O . LYS A 1 208 ? 20.914 -7.121 -34.656 1.00 77.31 208 LYS A O 1
ATOM 1697 N N . TYR A 1 209 ? 22.793 -7.732 -33.583 1.00 81.56 209 TYR A N 1
ATOM 1698 C CA . TYR A 1 209 ? 22.104 -8.059 -32.331 1.00 81.56 209 TYR A CA 1
ATOM 1699 C C . TYR A 1 209 ? 21.488 -6.826 -31.665 1.00 81.56 209 TYR A C 1
ATOM 1701 O O . TYR A 1 209 ? 20.364 -6.910 -31.174 1.00 81.56 209 TYR A O 1
ATOM 1709 N N . ALA A 1 210 ? 22.162 -5.672 -31.714 1.00 79.94 210 ALA A N 1
ATOM 1710 C CA . ALA A 1 210 ? 21.608 -4.411 -31.226 1.00 79.94 210 ALA A CA 1
ATOM 1711 C C . ALA A 1 210 ? 20.341 -4.003 -32.000 1.00 79.94 210 ALA A C 1
ATOM 1713 O O . ALA A 1 210 ? 19.349 -3.612 -31.385 1.00 79.94 210 ALA A O 1
ATOM 1714 N N . GLY A 1 211 ? 20.335 -4.165 -33.329 1.00 82.56 211 GLY A N 1
ATOM 1715 C CA . GLY A 1 211 ? 19.151 -3.918 -34.159 1.00 82.56 211 GLY A CA 1
ATOM 1716 C C . GLY A 1 211 ? 17.974 -4.835 -33.809 1.00 82.56 211 GLY A C 1
ATOM 1717 O O . GLY A 1 211 ? 16.850 -4.363 -33.634 1.00 82.56 211 GLY A O 1
ATOM 1718 N N . MET A 1 212 ? 18.229 -6.136 -33.626 1.00 81.75 212 MET A N 1
ATOM 1719 C CA . MET A 1 212 ? 17.184 -7.076 -33.198 1.00 81.75 212 MET A CA 1
ATOM 1720 C C . MET A 1 212 ? 16.663 -6.762 -31.790 1.00 81.75 212 MET A C 1
ATOM 1722 O O . MET A 1 212 ? 15.452 -6.775 -31.573 1.00 81.75 212 MET A O 1
ATOM 1726 N N . ALA A 1 213 ? 17.547 -6.429 -30.846 1.00 80.56 213 ALA A N 1
ATOM 1727 C CA . ALA A 1 213 ? 17.154 -6.054 -29.489 1.00 80.56 213 ALA A CA 1
ATOM 1728 C C . ALA A 1 213 ? 16.260 -4.802 -29.478 1.00 80.56 213 ALA A C 1
ATOM 1730 O O . ALA A 1 213 ? 15.247 -4.779 -28.776 1.00 80.56 213 ALA A O 1
ATOM 1731 N N . LEU A 1 214 ? 16.580 -3.797 -30.304 1.00 84.94 214 LEU A N 1
ATOM 1732 C CA . LEU A 1 214 ? 15.759 -2.596 -30.467 1.00 84.94 214 LEU A CA 1
ATOM 1733 C C . LEU A 1 214 ? 14.358 -2.937 -31.004 1.00 84.94 214 LEU A C 1
ATOM 1735 O O . LEU A 1 214 ? 13.366 -2.445 -30.469 1.00 84.94 214 LEU A O 1
ATOM 1739 N N . LEU A 1 215 ? 14.258 -3.810 -32.014 1.00 83.56 215 LEU A N 1
ATOM 1740 C CA . LEU A 1 215 ? 12.972 -4.259 -32.568 1.00 83.56 215 LEU A CA 1
ATOM 1741 C C . LEU A 1 215 ? 12.118 -5.003 -31.534 1.00 83.56 215 LEU A C 1
ATOM 1743 O O . LEU A 1 215 ? 10.920 -4.734 -31.419 1.00 83.56 215 LEU A O 1
ATOM 1747 N N . PHE A 1 216 ? 12.722 -5.901 -30.750 1.00 82.69 216 PHE A N 1
ATOM 1748 C CA . PHE A 1 216 ? 12.021 -6.597 -29.667 1.00 82.69 216 PHE A CA 1
ATOM 1749 C C . PHE A 1 216 ? 11.526 -5.630 -28.591 1.00 82.69 216 PHE A C 1
ATOM 1751 O O . PHE A 1 216 ? 10.384 -5.748 -28.139 1.00 82.69 216 PHE A O 1
ATOM 1758 N N . LEU A 1 217 ? 12.350 -4.651 -28.213 1.00 84.00 217 LEU A N 1
ATOM 1759 C CA . LEU A 1 217 ? 11.973 -3.628 -27.242 1.00 84.00 217 LEU A CA 1
ATOM 1760 C C . LEU A 1 217 ? 10.801 -2.786 -27.762 1.00 84.00 217 LEU A C 1
ATOM 1762 O O . LEU A 1 217 ? 9.833 -2.567 -27.034 1.00 84.00 217 LEU A O 1
ATOM 1766 N N . LEU A 1 218 ? 10.837 -2.378 -29.031 1.00 83.38 218 LEU A N 1
ATOM 1767 C CA . LEU A 1 218 ? 9.790 -1.559 -29.644 1.00 83.38 218 LEU A CA 1
ATOM 1768 C C . LEU A 1 218 ? 8.469 -2.335 -29.801 1.00 83.38 218 LEU A C 1
ATOM 1770 O O . LEU A 1 218 ? 7.397 -1.797 -29.521 1.00 83.38 218 LEU A O 1
ATOM 1774 N N . SER A 1 219 ? 8.545 -3.623 -30.147 1.00 83.38 219 SER A N 1
ATOM 1775 C CA . SER A 1 219 ? 7.396 -4.540 -30.169 1.00 83.38 219 SER A CA 1
ATOM 1776 C C . SER A 1 219 ? 6.780 -4.729 -28.774 1.00 83.38 219 SER A C 1
ATOM 1778 O O . SER A 1 219 ? 5.566 -4.589 -28.602 1.00 83.38 219 SER A O 1
ATOM 1780 N N . SER A 1 220 ? 7.615 -4.952 -27.753 1.00 84.00 220 SER A N 1
ATOM 1781 C CA . SER A 1 220 ? 7.196 -5.032 -26.345 1.00 84.00 220 SER A CA 1
ATOM 1782 C C . SER A 1 220 ? 6.490 -3.750 -25.888 1.00 84.00 220 SER A C 1
ATOM 1784 O O . SER A 1 220 ? 5.409 -3.810 -25.296 1.00 84.00 220 SER A O 1
ATOM 1786 N N . LEU A 1 221 ? 7.045 -2.582 -26.228 1.00 87.75 221 LEU A N 1
ATOM 1787 C CA . LEU A 1 221 ? 6.466 -1.283 -25.887 1.00 87.75 221 LEU A CA 1
ATOM 1788 C C . LEU A 1 221 ? 5.100 -1.074 -26.561 1.00 87.75 221 LEU A C 1
ATOM 1790 O O . LEU A 1 221 ? 4.142 -0.667 -25.901 1.00 87.75 221 LEU A O 1
ATOM 1794 N N . LEU A 1 222 ? 4.976 -1.400 -27.852 1.00 86.25 222 LEU A N 1
ATOM 1795 C CA . LEU A 1 222 ? 3.703 -1.342 -28.580 1.00 86.25 222 LEU A CA 1
ATOM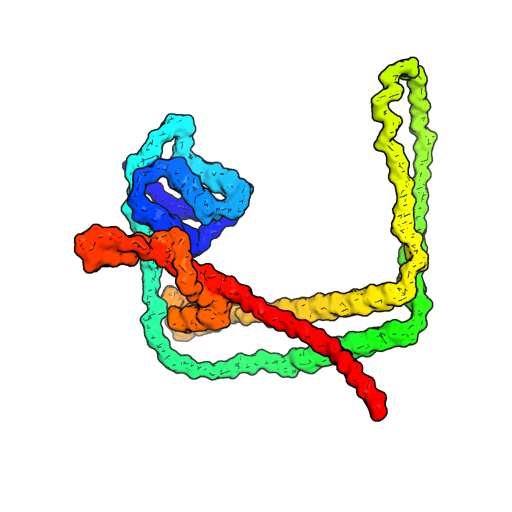 1796 C C . LEU A 1 222 ? 2.655 -2.275 -27.965 1.00 86.25 222 LEU A C 1
ATOM 1798 O O . LEU A 1 222 ? 1.499 -1.878 -27.796 1.00 86.25 222 LEU A O 1
ATOM 1802 N N . TYR A 1 223 ? 3.057 -3.485 -27.574 1.00 84.94 223 TYR A N 1
ATOM 1803 C CA . TYR A 1 223 ? 2.175 -4.434 -26.901 1.00 84.94 223 TYR A CA 1
ATOM 1804 C C . TYR A 1 223 ? 1.738 -3.936 -25.515 1.00 84.94 223 TYR A C 1
ATOM 1806 O O . TYR A 1 223 ? 0.561 -4.034 -25.162 1.00 84.94 223 TYR A O 1
ATOM 1814 N N . ALA A 1 224 ? 2.644 -3.325 -24.749 1.00 78.56 224 ALA A N 1
ATOM 1815 C CA . ALA A 1 224 ? 2.316 -2.706 -23.468 1.00 78.56 224 ALA A CA 1
ATOM 1816 C C . ALA A 1 224 ? 1.321 -1.544 -23.635 1.00 78.56 224 ALA A C 1
ATOM 1818 O O . ALA A 1 224 ? 0.330 -1.474 -22.907 1.00 78.56 224 ALA A O 1
ATOM 1819 N N . ILE A 1 225 ? 1.519 -0.674 -24.633 1.00 85.19 225 ILE A N 1
ATOM 1820 C CA . ILE A 1 225 ? 0.580 0.412 -24.964 1.00 85.19 225 ILE A CA 1
ATOM 1821 C C . ILE A 1 225 ? -0.779 -0.156 -25.390 1.00 85.19 225 ILE A C 1
ATOM 1823 O O . ILE A 1 225 ? -1.822 0.360 -24.976 1.00 85.19 225 ILE A O 1
ATOM 1827 N N . TYR A 1 226 ? -0.789 -1.230 -26.181 1.00 87.31 226 TYR A N 1
ATOM 1828 C CA . TYR A 1 226 ? -2.011 -1.933 -26.565 1.00 87.31 226 TYR A CA 1
ATOM 1829 C C . TYR A 1 226 ? -2.758 -2.476 -25.338 1.00 87.31 226 TYR A C 1
ATOM 1831 O O . TYR A 1 226 ? -3.957 -2.226 -25.193 1.00 87.31 226 TYR A O 1
ATOM 1839 N N . LEU A 1 227 ? -2.056 -3.132 -24.408 1.00 79.19 227 LEU A N 1
ATOM 1840 C CA . LEU A 1 227 ? -2.637 -3.614 -23.152 1.00 79.19 227 LEU A CA 1
ATOM 1841 C C . LEU A 1 227 ? -3.170 -2.469 -22.286 1.00 79.19 227 LEU A C 1
ATOM 1843 O O . LEU A 1 227 ? -4.277 -2.571 -21.757 1.00 79.19 227 LEU A O 1
ATOM 1847 N N . LEU A 1 228 ? -2.431 -1.365 -22.166 1.00 80.81 228 LEU A N 1
ATOM 1848 C CA . LEU A 1 228 ? -2.865 -0.183 -21.417 1.00 80.81 228 LEU A CA 1
ATOM 1849 C C . LEU A 1 228 ? -4.115 0.455 -22.035 1.00 80.81 228 LEU A C 1
ATOM 1851 O O . LEU A 1 228 ? -5.029 0.845 -21.310 1.00 80.81 228 LEU A O 1
ATOM 1855 N N . ARG A 1 229 ? -4.210 0.504 -23.370 1.00 82.12 229 ARG A N 1
ATOM 1856 C CA . ARG A 1 229 ? -5.411 0.991 -24.068 1.00 82.12 229 ARG A CA 1
ATOM 1857 C C . ARG A 1 229 ? -6.592 0.025 -23.969 1.00 82.12 229 ARG A C 1
ATOM 1859 O O . ARG A 1 229 ? -7.730 0.490 -23.909 1.00 82.12 229 ARG A O 1
ATOM 1866 N N . GLY A 1 230 ? -6.336 -1.282 -23.942 1.00 76.94 230 GLY A N 1
ATOM 1867 C CA . GLY A 1 230 ? -7.352 -2.318 -23.737 1.00 76.94 230 GLY A CA 1
ATOM 1868 C C . GLY A 1 230 ? -7.881 -2.361 -22.302 1.00 76.94 230 GLY A C 1
ATOM 1869 O O . GLY A 1 230 ? -9.045 -2.683 -22.085 1.00 76.94 230 GLY A O 1
ATOM 1870 N N . ARG A 1 231 ? -7.065 -1.949 -21.325 1.00 76.31 231 ARG A N 1
ATOM 1871 C CA . ARG A 1 231 ? -7.432 -1.802 -19.909 1.00 76.31 231 ARG A CA 1
ATOM 1872 C C . ARG A 1 231 ? -8.209 -0.524 -19.604 1.00 76.31 231 ARG A C 1
ATOM 1874 O O . ARG A 1 231 ? -8.152 -0.049 -18.476 1.00 76.31 231 ARG A O 1
ATOM 1881 N N . LYS A 1 232 ? -8.963 0.038 -20.551 1.00 65.19 232 LYS A N 1
ATOM 1882 C CA . LYS A 1 232 ? -9.964 1.038 -20.167 1.00 65.19 232 LYS A CA 1
ATOM 1883 C C . LYS A 1 232 ? -10.979 0.311 -19.280 1.00 65.19 232 LYS A C 1
ATOM 1885 O O . LYS A 1 232 ? -11.697 -0.538 -19.817 1.00 65.19 232 LYS A O 1
ATOM 1890 N N . PRO A 1 233 ? -11.030 0.576 -17.956 1.00 61.91 233 PRO A N 1
ATOM 1891 C CA . PRO A 1 233 ? -12.121 0.055 -17.154 1.00 61.91 233 PRO A CA 1
ATOM 1892 C C . PRO A 1 233 ? -13.410 0.501 -17.847 1.00 61.91 233 PRO A C 1
ATOM 1894 O O . PRO A 1 233 ? -13.419 1.599 -18.427 1.00 61.91 233 PRO A O 1
ATOM 1897 N N . PRO A 1 234 ? -14.449 -0.350 -17.893 1.00 65.00 234 PRO A N 1
ATOM 1898 C CA . PRO A 1 234 ? -15.724 0.058 -18.454 1.00 65.00 234 PRO A CA 1
ATOM 1899 C C . PRO A 1 234 ? -16.071 1.398 -17.814 1.00 65.00 234 PRO A C 1
ATOM 1901 O O . PRO A 1 234 ? -16.200 1.486 -16.597 1.00 65.00 234 PRO A O 1
ATOM 1904 N N . ARG A 1 235 ? -16.075 2.467 -18.623 1.00 63.69 235 ARG A N 1
ATOM 1905 C CA . ARG A 1 235 ? -16.488 3.780 -18.138 1.00 63.69 235 ARG A CA 1
ATOM 1906 C C . ARG A 1 235 ? -17.902 3.565 -17.644 1.00 63.69 235 ARG A C 1
ATOM 1908 O O . ARG A 1 235 ? -18.736 3.141 -18.449 1.00 63.69 235 ARG A O 1
ATOM 1915 N N . ASP A 1 236 ? -18.128 3.804 -16.356 1.00 65.06 236 ASP A N 1
ATOM 1916 C CA . ASP A 1 236 ? -19.472 3.823 -15.805 1.00 65.06 236 ASP A CA 1
ATOM 1917 C C . ASP A 1 236 ? -20.267 4.782 -16.677 1.00 65.06 236 ASP A C 1
ATOM 1919 O O . ASP A 1 236 ? -20.003 5.986 -16.734 1.00 65.06 236 ASP A O 1
ATOM 1923 N N . LYS A 1 237 ? -21.166 4.213 -17.482 1.00 77.44 237 LYS A N 1
ATOM 1924 C CA . LYS A 1 237 ? -22.107 5.029 -18.224 1.00 77.44 237 LYS A CA 1
ATOM 1925 C C . LYS A 1 237 ? -22.967 5.679 -17.148 1.00 77.44 237 LYS A C 1
ATOM 1927 O O . LYS A 1 237 ? -23.460 4.941 -16.288 1.00 77.44 237 LYS A O 1
ATOM 1932 N N . PRO A 1 238 ? -23.125 7.013 -17.157 1.00 71.88 238 PRO A N 1
ATOM 1933 C CA . PRO A 1 238 ? -24.064 7.640 -16.245 1.00 71.88 238 PRO A CA 1
ATOM 1934 C C . PRO A 1 238 ? -25.404 6.925 -16.414 1.00 71.88 238 PRO A C 1
ATOM 1936 O O . PRO A 1 238 ? -25.794 6.591 -17.539 1.00 71.88 238 PRO A O 1
ATOM 1939 N N . ALA A 1 239 ? -26.049 6.600 -15.295 1.00 67.81 239 ALA A N 1
ATOM 1940 C CA . ALA A 1 239 ? -27.346 5.947 -15.326 1.00 67.81 239 ALA A CA 1
ATOM 1941 C C . ALA A 1 239 ? -28.278 6.770 -16.227 1.00 67.81 239 ALA A C 1
ATOM 1943 O O . ALA A 1 239 ? -28.349 7.992 -16.095 1.00 67.81 239 ALA A O 1
ATOM 1944 N N . VAL A 1 240 ? -28.933 6.109 -17.184 1.00 80.50 240 VAL A N 1
ATOM 1945 C CA . VAL A 1 240 ? -29.883 6.775 -18.078 1.00 80.50 240 VAL A CA 1
ATOM 1946 C C . VAL A 1 240 ? -31.014 7.305 -17.207 1.00 80.50 240 VAL A C 1
ATOM 1948 O O . VAL A 1 240 ? -31.641 6.541 -16.472 1.00 80.50 240 VAL A O 1
ATOM 1951 N N . TRP A 1 241 ? -31.214 8.618 -17.244 1.00 68.19 241 TRP A N 1
ATOM 1952 C CA . TRP A 1 241 ? -32.252 9.286 -16.475 1.00 68.19 241 TRP A CA 1
ATOM 1953 C C . TRP A 1 241 ? -33.626 8.785 -16.936 1.00 68.19 241 TRP A C 1
ATOM 1955 O O . TRP A 1 241 ? -33.946 8.877 -18.118 1.00 68.19 241 TRP A O 1
ATOM 1965 N N . ASN A 1 242 ? -34.410 8.217 -16.019 1.00 80.19 242 ASN A N 1
ATOM 1966 C CA . ASN A 1 242 ? -35.774 7.771 -16.288 1.00 80.19 242 ASN A CA 1
ATOM 1967 C C . ASN A 1 242 ? -36.750 8.825 -15.756 1.00 80.19 242 ASN A C 1
ATOM 1969 O O . ASN A 1 242 ? -36.905 8.952 -14.542 1.00 80.19 242 ASN A O 1
ATOM 1973 N N . GLU A 1 243 ? -37.383 9.581 -16.654 1.00 80.62 243 GLU A N 1
ATOM 1974 C CA . GLU A 1 243 ? -38.307 10.669 -16.299 1.00 80.62 243 GLU A CA 1
ATOM 1975 C C . GLU A 1 243 ? -39.593 10.176 -15.620 1.00 80.62 243 GLU A C 1
ATOM 1977 O O . GLU A 1 243 ? -40.166 10.900 -14.808 1.00 80.62 243 GLU A O 1
ATOM 1982 N N . GLU A 1 244 ? -40.001 8.934 -15.890 1.00 80.81 244 GLU A N 1
ATOM 1983 C CA . GLU A 1 244 ? -41.178 8.296 -15.286 1.00 80.81 244 GLU A CA 1
ATOM 1984 C C . GLU A 1 244 ? -40.848 7.579 -13.964 1.00 80.81 244 GLU A C 1
ATOM 1986 O O . GLU A 1 244 ? -41.741 7.143 -13.235 1.00 80.81 244 GLU A O 1
ATOM 1991 N N . GLY A 1 245 ? -39.560 7.454 -13.626 1.00 72.88 245 GLY A N 1
ATOM 1992 C CA . GLY A 1 245 ? -39.113 6.884 -12.360 1.00 72.88 245 GLY A CA 1
ATOM 1993 C C . GLY A 1 245 ? -39.344 7.850 -11.198 1.00 72.88 245 GLY A C 1
ATOM 1994 O O . GLY A 1 245 ? -39.106 9.052 -11.308 1.00 72.88 245 GLY A O 1
ATOM 1995 N N . THR A 1 246 ? -39.773 7.334 -10.046 1.00 61.16 246 THR A N 1
ATOM 1996 C CA . THR A 1 246 ? -39.889 8.126 -8.815 1.00 61.16 246 THR A CA 1
ATOM 1997 C C . THR A 1 246 ? -38.565 8.851 -8.527 1.00 61.16 246 THR A C 1
ATOM 1999 O O . THR A 1 246 ? -37.520 8.216 -8.412 1.00 61.16 246 THR A O 1
ATOM 2002 N N . ARG A 1 247 ? -38.603 10.192 -8.404 1.00 57.81 247 ARG A N 1
ATOM 2003 C CA . ARG A 1 247 ? -37.453 11.107 -8.171 1.00 57.81 247 ARG A CA 1
ATOM 2004 C C . ARG A 1 247 ? -36.772 10.944 -6.803 1.00 57.81 247 ARG A C 1
ATOM 2006 O O . ARG A 1 247 ? -36.247 11.895 -6.227 1.00 57.81 247 ARG A O 1
ATOM 2013 N N . HIS A 1 248 ? -36.774 9.747 -6.253 1.00 56.50 248 HIS A N 1
ATOM 2014 C CA . HIS A 1 248 ? -36.023 9.439 -5.059 1.00 56.50 248 HIS A CA 1
ATOM 2015 C C . HIS A 1 248 ? -34.775 8.702 -5.515 1.00 56.50 248 HIS A C 1
ATOM 2017 O O . HIS A 1 248 ? -34.867 7.616 -6.067 1.00 56.50 248 HIS A O 1
ATOM 2023 N N . PHE A 1 249 ? -33.608 9.311 -5.312 1.00 58.25 249 PHE A N 1
ATOM 2024 C CA . PHE A 1 249 ? -32.365 8.562 -5.193 1.00 58.25 249 PHE A CA 1
ATOM 2025 C C . PHE A 1 249 ? -32.421 7.906 -3.815 1.00 58.25 249 PHE A C 1
ATOM 2027 O O . PHE A 1 249 ? -32.146 8.597 -2.828 1.00 58.25 249 PHE A O 1
ATOM 2034 N N . PRO A 1 250 ? -32.833 6.632 -3.671 1.00 61.41 250 PRO A N 1
ATOM 2035 C CA . PRO A 1 250 ? -32.730 6.022 -2.366 1.00 61.41 250 PRO A CA 1
ATOM 2036 C C . PRO A 1 250 ? -31.234 5.987 -2.045 1.00 61.41 250 PRO A C 1
ATOM 2038 O O . PRO A 1 250 ? -30.444 5.407 -2.784 1.00 61.41 250 PRO A O 1
ATOM 2041 N N . LEU A 1 251 ? -30.823 6.625 -0.950 1.00 58.84 251 LEU A N 1
ATOM 2042 C CA . LEU A 1 251 ? -29.425 6.619 -0.500 1.00 58.84 251 LEU A CA 1
ATOM 2043 C C . LEU A 1 251 ? -28.866 5.188 -0.359 1.00 58.84 251 LEU A C 1
ATOM 2045 O O . LEU A 1 251 ? -27.663 4.988 -0.457 1.00 58.84 251 LEU A O 1
ATOM 2049 N N . GLY A 1 252 ? -29.740 4.181 -0.227 1.00 59.97 252 GLY A N 1
ATOM 2050 C CA . GLY A 1 252 ? -29.386 2.761 -0.257 1.00 59.97 252 GLY A CA 1
ATOM 2051 C C . GLY A 1 252 ? -29.045 2.162 -1.634 1.00 59.97 252 GLY A C 1
ATOM 2052 O O . GLY A 1 252 ? -28.645 1.003 -1.673 1.00 59.97 252 GLY A O 1
ATOM 2053 N N . SER A 1 253 ? -29.200 2.885 -2.753 1.00 58.12 253 SER A N 1
ATOM 2054 C CA . SER A 1 253 ? -28.810 2.417 -4.100 1.00 58.12 253 SER A CA 1
ATOM 2055 C C . SER A 1 253 ? -27.559 3.098 -4.662 1.00 58.12 253 SER A C 1
ATOM 2057 O O . SER A 1 253 ? -27.109 2.733 -5.749 1.00 58.12 253 SER A O 1
ATOM 2059 N N . ILE A 1 254 ? -27.014 4.102 -3.967 1.00 56.53 254 ILE A N 1
ATOM 2060 C CA . ILE A 1 254 ? -25.766 4.768 -4.351 1.00 56.53 254 ILE A CA 1
ATOM 2061 C C . ILE A 1 254 ? -24.612 3.922 -3.811 1.00 56.53 254 ILE A C 1
ATOM 2063 O O . ILE A 1 254 ? -24.448 3.756 -2.608 1.00 56.53 254 ILE A O 1
ATOM 2067 N N . GLY A 1 255 ? -23.839 3.354 -4.734 1.00 60.53 255 GLY A N 1
ATOM 2068 C CA . GLY A 1 255 ? -22.931 2.245 -4.468 1.00 60.53 255 GLY A CA 1
ATOM 2069 C C . GLY A 1 255 ? -23.553 0.974 -5.026 1.00 60.53 255 GLY A C 1
ATOM 2070 O O . GLY A 1 255 ? -24.364 0.325 -4.372 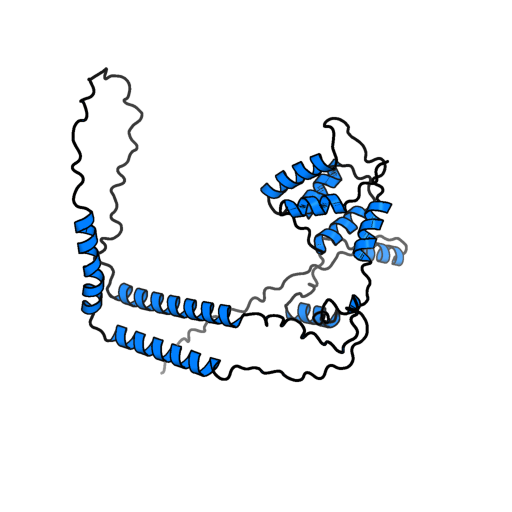1.00 60.53 255 GLY A O 1
ATOM 2071 N N . GLY A 1 256 ? -23.211 0.636 -6.274 1.00 65.44 256 GLY A N 1
ATOM 2072 C CA . GLY A 1 256 ? -23.623 -0.633 -6.874 1.00 65.44 256 GLY A CA 1
ATOM 2073 C C . GLY A 1 256 ? -23.298 -1.815 -5.954 1.00 65.44 256 GLY A C 1
ATOM 2074 O O . GLY A 1 256 ? -22.484 -1.686 -5.038 1.00 65.44 256 GLY A O 1
ATOM 2075 N N . LYS A 1 257 ? -23.943 -2.971 -6.188 1.00 54.62 257 LYS A N 1
ATOM 2076 C CA . LYS A 1 257 ? -23.724 -4.192 -5.391 1.00 54.62 257 LYS A CA 1
ATOM 2077 C C . LYS A 1 257 ? -22.231 -4.342 -5.073 1.00 54.62 257 LYS A C 1
ATOM 2079 O O . LYS A 1 257 ? -21.430 -4.304 -6.011 1.00 54.62 257 LYS A O 1
ATOM 2084 N N . PRO A 1 258 ? -21.859 -4.494 -3.792 1.00 59.75 258 PRO A N 1
ATOM 2085 C CA . PRO A 1 258 ? -20.459 -4.611 -3.417 1.00 59.75 258 PRO A CA 1
ATOM 2086 C C . PRO A 1 258 ? -19.854 -5.754 -4.227 1.00 59.75 258 PRO A C 1
ATOM 2088 O O . PRO A 1 258 ? -20.513 -6.777 -4.452 1.00 59.75 258 PRO A O 1
ATOM 2091 N N . ALA A 1 259 ? -18.618 -5.571 -4.694 1.00 61.00 259 ALA A N 1
ATOM 2092 C CA . ALA A 1 259 ? -17.901 -6.639 -5.373 1.00 61.00 259 ALA A CA 1
ATOM 2093 C C . ALA A 1 259 ? -17.993 -7.918 -4.515 1.00 61.00 259 ALA A C 1
ATOM 2095 O O . ALA A 1 259 ? -17.881 -7.818 -3.287 1.00 61.00 259 ALA A O 1
ATOM 2096 N N . PRO A 1 260 ? -18.262 -9.089 -5.123 1.00 63.53 260 PRO A N 1
ATOM 2097 C CA . PRO A 1 260 ? -18.477 -10.326 -4.387 1.00 63.53 260 PRO A CA 1
ATOM 2098 C C . PRO A 1 260 ? -17.298 -10.558 -3.446 1.00 63.53 260 PRO A C 1
ATOM 2100 O O . PRO A 1 260 ? -16.164 -10.747 -3.883 1.00 63.53 260 PRO A O 1
ATOM 2103 N N . ARG A 1 261 ? -17.568 -10.494 -2.142 1.00 73.25 261 ARG A N 1
ATOM 2104 C CA . ARG A 1 261 ? -16.589 -10.864 -1.129 1.00 73.25 261 ARG A CA 1
ATOM 2105 C C . ARG A 1 261 ? -16.497 -12.382 -1.165 1.00 73.25 261 ARG A C 1
ATOM 2107 O O . ARG A 1 261 ? -17.513 -13.064 -1.042 1.00 73.25 261 ARG A O 1
ATOM 2114 N N . LEU A 1 262 ? -15.297 -12.897 -1.407 1.00 80.69 262 LEU A N 1
ATOM 2115 C CA . LEU A 1 262 ? -15.022 -14.321 -1.251 1.00 80.69 262 LEU A CA 1
ATOM 2116 C C . LEU A 1 262 ? -15.391 -14.700 0.189 1.00 80.69 262 LEU A C 1
ATOM 2118 O O . LEU A 1 262 ? -15.102 -13.934 1.111 1.00 80.69 262 LEU A O 1
ATOM 2122 N N . SER A 1 263 ? -16.081 -15.828 0.375 1.00 78.88 263 SER A N 1
ATOM 2123 C CA . SER A 1 263 ? -16.398 -16.300 1.723 1.00 78.88 263 SER A CA 1
ATOM 2124 C C . SER A 1 263 ? -15.104 -16.538 2.494 1.00 78.88 263 SER A C 1
ATOM 2126 O O . SER A 1 263 ? -14.076 -16.846 1.895 1.00 78.88 263 SER A O 1
ATOM 2128 N N . GLU A 1 264 ? -15.154 -16.420 3.817 1.00 71.31 264 GLU A N 1
ATOM 2129 C CA . GLU A 1 264 ? -14.005 -16.676 4.692 1.00 71.31 264 GLU A CA 1
ATOM 2130 C C . GLU A 1 264 ? -13.366 -18.042 4.399 1.00 71.31 264 GLU A C 1
ATOM 2132 O O . GLU A 1 264 ? -12.160 -18.131 4.208 1.00 71.31 264 GLU A O 1
ATOM 2137 N N . SER A 1 265 ? -14.192 -19.069 4.172 1.00 69.62 265 SER A N 1
ATOM 2138 C CA . SER A 1 265 ? -13.741 -20.394 3.740 1.00 69.62 265 SER A CA 1
ATOM 2139 C C . SER A 1 265 ? -13.014 -20.398 2.393 1.00 69.62 265 SER A C 1
ATOM 2141 O O . SER A 1 265 ? -12.029 -21.108 2.236 1.00 69.62 265 SER A O 1
ATOM 2143 N N . VAL A 1 266 ? -13.469 -19.609 1.413 1.00 79.38 266 VAL A N 1
ATOM 2144 C CA . VAL A 1 266 ? -12.815 -19.508 0.101 1.00 79.38 266 VAL A CA 1
ATOM 2145 C C . VAL A 1 266 ? -11.536 -18.686 0.210 1.00 79.38 266 VAL A C 1
ATOM 2147 O O . VAL A 1 266 ? -10.578 -18.995 -0.483 1.00 79.38 266 VAL A O 1
ATOM 2150 N N . LEU A 1 267 ? -11.480 -17.675 1.079 1.00 76.69 267 LEU A N 1
ATOM 2151 C CA . LEU A 1 267 ? -10.247 -16.938 1.367 1.00 76.69 267 LEU A CA 1
ATOM 2152 C C . LEU A 1 267 ? -9.208 -17.824 2.052 1.00 76.69 267 LEU A C 1
ATOM 2154 O O . LEU A 1 267 ? -8.042 -17.756 1.672 1.00 76.69 267 LEU A O 1
ATOM 2158 N N . ASP A 1 268 ? -9.621 -18.676 2.987 1.00 67.31 268 ASP A N 1
ATOM 2159 C CA . ASP A 1 268 ? -8.745 -19.661 3.623 1.00 67.31 268 ASP A CA 1
ATOM 2160 C C . ASP A 1 268 ? -8.250 -20.692 2.611 1.00 67.31 268 ASP A C 1
ATOM 2162 O O . ASP A 1 268 ? -7.050 -20.934 2.519 1.00 67.31 268 ASP A O 1
ATOM 2166 N N . GLN A 1 269 ? -9.136 -21.213 1.762 1.00 70.94 269 GLN A N 1
ATOM 2167 C CA . GLN A 1 269 ? -8.763 -22.150 0.703 1.00 70.94 269 GLN A CA 1
ATOM 2168 C C . GLN A 1 269 ? -7.842 -21.501 -0.341 1.00 70.94 269 GLN A C 1
ATOM 2170 O O . GLN A 1 269 ? -6.924 -22.133 -0.864 1.00 70.94 269 GLN A O 1
ATOM 2175 N N . LEU A 1 270 ? -8.046 -20.212 -0.630 1.00 80.00 270 LEU A N 1
ATOM 2176 C CA . LEU A 1 270 ? -7.196 -19.447 -1.535 1.00 80.00 270 LEU A CA 1
ATOM 2177 C C . LEU A 1 270 ? -5.843 -19.147 -0.877 1.00 80.00 270 LEU A C 1
ATOM 2179 O O . LEU A 1 270 ? -4.818 -19.266 -1.543 1.00 80.00 270 LEU A O 1
ATOM 2183 N N . ALA A 1 271 ? -5.804 -18.869 0.427 1.00 69.38 271 ALA A N 1
ATOM 2184 C CA . ALA A 1 271 ? -4.571 -18.727 1.197 1.00 69.38 271 ALA A CA 1
ATOM 2185 C C . ALA A 1 271 ? -3.785 -20.048 1.281 1.00 69.38 271 ALA A C 1
ATOM 2187 O O . ALA A 1 271 ? -2.567 -20.041 1.083 1.00 69.38 271 ALA A O 1
ATOM 2188 N N . GLU A 1 272 ? -4.471 -21.175 1.486 1.00 64.12 272 GLU A N 1
ATOM 2189 C CA . GLU A 1 272 ? -3.897 -22.522 1.408 1.00 64.12 272 GLU A CA 1
ATOM 2190 C C . GLU A 1 272 ? -3.350 -22.804 0.002 1.00 64.12 272 GLU A C 1
ATOM 2192 O O . GLU A 1 272 ? -2.209 -23.246 -0.138 1.00 64.12 272 GLU A O 1
ATOM 2197 N N . SER A 1 273 ? -4.100 -22.457 -1.052 1.00 65.69 273 SER A N 1
ATOM 2198 C CA . SER A 1 273 ? -3.665 -22.648 -2.445 1.00 65.69 273 SER A CA 1
ATOM 2199 C C . SER A 1 273 ? -2.507 -21.731 -2.863 1.00 65.69 273 SER A C 1
ATOM 2201 O O . SER A 1 273 ? -1.698 -22.108 -3.707 1.00 65.69 273 SER A O 1
ATOM 2203 N N . MET A 1 274 ? -2.383 -20.548 -2.247 1.00 65.12 274 MET A N 1
ATOM 2204 C CA . MET A 1 274 ? -1.268 -19.616 -2.459 1.00 65.12 274 MET A CA 1
ATOM 2205 C C . MET A 1 274 ? -0.068 -19.898 -1.540 1.00 65.12 274 MET A C 1
ATOM 2207 O O . MET A 1 274 ? 0.887 -19.122 -1.515 1.00 65.12 274 MET A O 1
ATOM 2211 N N . GLY A 1 275 ? -0.079 -21.020 -0.813 1.00 52.22 275 GLY A N 1
ATOM 2212 C CA . GLY A 1 275 ? 1.084 -21.518 -0.081 1.00 52.22 275 GLY A CA 1
ATOM 2213 C C . GLY A 1 275 ? 1.294 -20.920 1.311 1.00 52.22 275 GLY A C 1
ATOM 2214 O O . GLY A 1 275 ? 2.386 -21.055 1.872 1.00 52.22 275 GLY A O 1
ATOM 2215 N N . TYR A 1 276 ? 0.273 -20.298 1.910 1.00 51.69 276 TYR A N 1
ATOM 2216 C CA . TYR A 1 276 ? 0.303 -19.918 3.326 1.00 51.69 276 TYR A CA 1
ATOM 2217 C C . TYR A 1 276 ? 0.021 -21.138 4.214 1.00 51.69 276 TYR A C 1
ATOM 2219 O O . TYR A 1 276 ? -1.009 -21.232 4.876 1.00 51.69 276 TYR A O 1
ATOM 2227 N N . PHE A 1 277 ? 0.951 -22.090 4.247 1.00 57.09 277 PHE A N 1
ATOM 2228 C CA . PHE A 1 277 ? 0.855 -23.235 5.147 1.00 57.09 277 PHE A CA 1
ATOM 2229 C C . PHE A 1 277 ? 1.143 -22.796 6.593 1.00 57.09 277 PHE A C 1
ATOM 2231 O O . PHE A 1 277 ? 2.137 -22.121 6.874 1.00 57.09 277 PHE A O 1
ATOM 2238 N N . ARG A 1 278 ? 0.285 -23.193 7.541 1.00 52.34 278 ARG A N 1
ATOM 2239 C CA . ARG A 1 278 ? 0.626 -23.152 8.973 1.00 52.34 278 ARG A CA 1
ATOM 2240 C C . ARG A 1 278 ? 1.777 -24.141 9.180 1.00 52.34 278 ARG A C 1
ATOM 2242 O O . ARG A 1 278 ? 1.591 -25.324 8.909 1.00 52.34 278 ARG A O 1
ATOM 2249 N N . SER A 1 279 ? 2.962 -23.690 9.597 1.00 58.16 279 SER A N 1
ATOM 2250 C CA . SER A 1 279 ? 4.041 -24.639 9.889 1.00 58.16 279 SER A CA 1
ATOM 2251 C C . SER A 1 279 ? 3.760 -25.346 11.211 1.00 58.16 279 SER A C 1
ATOM 2253 O O . SER A 1 279 ? 3.196 -24.749 12.128 1.00 58.16 279 SER A O 1
ATOM 2255 N N . GLU A 1 280 ? 4.181 -26.603 11.329 1.00 66.12 280 GLU A N 1
ATOM 2256 C CA . GLU A 1 280 ? 4.157 -27.328 12.606 1.00 66.12 280 GLU A CA 1
ATOM 2257 C C . GLU A 1 280 ? 5.173 -26.769 13.612 1.00 66.12 280 GLU A C 1
ATOM 2259 O O . GLU A 1 280 ? 5.056 -27.019 14.807 1.00 66.12 280 GLU A O 1
ATOM 2264 N N . GLU A 1 281 ? 6.128 -25.955 13.152 1.00 75.00 281 GLU A N 1
ATOM 2265 C CA . GLU A 1 281 ? 7.083 -25.279 14.022 1.00 75.00 281 GLU A CA 1
ATOM 2266 C C . GLU A 1 281 ? 6.395 -24.300 14.982 1.00 75.00 281 GLU A C 1
ATOM 2268 O O . GLU A 1 281 ? 5.679 -23.366 14.590 1.00 75.00 281 GLU A O 1
ATOM 2273 N N . ILE A 1 282 ? 6.679 -24.520 16.262 1.00 81.12 282 ILE A N 1
ATOM 2274 C CA . ILE A 1 282 ? 6.301 -23.661 17.374 1.00 81.12 282 ILE A CA 1
ATOM 2275 C C . ILE A 1 282 ? 6.977 -22.294 17.172 1.00 81.12 282 ILE A C 1
ATOM 2277 O O . ILE A 1 282 ? 8.194 -22.195 17.013 1.00 81.12 282 ILE A O 1
ATOM 2281 N N . GLY A 1 283 ? 6.183 -21.226 17.104 1.00 82.88 283 GLY A N 1
ATOM 2282 C CA . GLY A 1 283 ? 6.677 -19.855 17.006 1.00 82.88 283 GLY A CA 1
ATOM 2283 C C . GLY A 1 283 ? 7.206 -19.342 18.344 1.00 82.88 283 GLY A C 1
ATOM 2284 O O . GLY A 1 283 ? 7.033 -19.965 19.383 1.00 82.88 283 GLY A O 1
ATOM 2285 N N . ARG A 1 284 ? 7.876 -18.186 18.321 1.00 87.44 284 ARG A N 1
ATOM 2286 C CA . ARG A 1 284 ? 8.458 -17.575 19.531 1.00 87.44 284 ARG A CA 1
ATOM 2287 C C . ARG A 1 284 ? 7.443 -16.805 20.376 1.00 87.44 284 ARG A C 1
ATOM 2289 O O . ARG A 1 284 ? 7.715 -16.523 21.537 1.00 87.44 284 ARG A O 1
ATOM 2296 N N . ASP A 1 285 ? 6.289 -16.478 19.804 1.00 91.62 285 ASP A N 1
ATOM 2297 C CA . ASP A 1 285 ? 5.277 -15.670 20.474 1.00 91.62 285 ASP A CA 1
ATOM 2298 C C . ASP A 1 285 ? 4.370 -16.556 21.323 1.00 91.62 285 ASP A C 1
ATOM 2300 O O . ASP A 1 285 ? 3.740 -17.488 20.815 1.00 91.62 285 ASP A O 1
ATOM 2304 N N . LEU A 1 286 ? 4.267 -16.245 22.613 1.00 94.75 286 LEU A N 1
ATOM 2305 C CA . LEU A 1 286 ? 3.359 -16.931 23.523 1.00 94.75 286 LEU A CA 1
ATOM 2306 C C . LEU A 1 286 ? 1.901 -16.660 23.119 1.00 94.75 286 LEU A C 1
ATOM 2308 O O . LEU A 1 286 ? 1.493 -15.515 22.892 1.00 94.75 286 LEU A O 1
ATOM 2312 N N . ASN A 1 287 ? 1.090 -17.710 23.041 1.00 94.88 287 ASN A N 1
ATOM 2313 C CA . ASN A 1 287 ? -0.352 -17.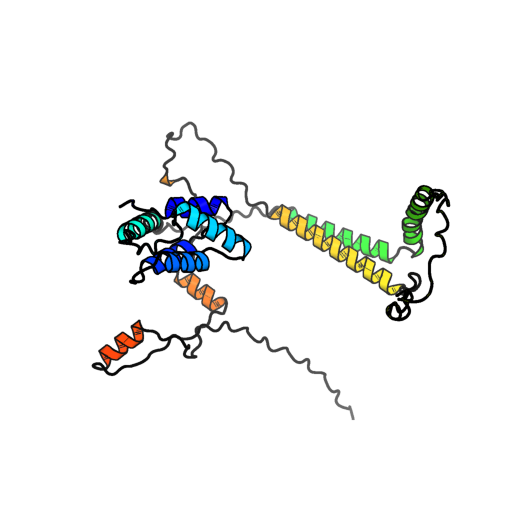578 22.928 1.00 94.88 287 ASN A CA 1
ATOM 2314 C C . ASN A 1 287 ? -0.940 -17.423 24.333 1.00 94.88 287 ASN A C 1
ATOM 2316 O O . ASN A 1 287 ? -1.283 -18.408 24.981 1.00 94.88 287 ASN A O 1
ATOM 2320 N N . VAL A 1 288 ? -1.008 -16.180 24.818 1.00 92.81 288 VAL A N 1
ATOM 2321 C CA . VAL A 1 288 ? -1.424 -15.864 26.196 1.00 92.81 288 VAL A CA 1
ATOM 2322 C C . VAL A 1 288 ? -2.800 -16.450 26.522 1.00 92.81 288 VAL A C 1
ATOM 2324 O O . VAL A 1 288 ? -2.975 -17.014 27.596 1.00 92.81 288 VAL A O 1
ATOM 2327 N N . THR A 1 289 ? -3.751 -16.381 25.587 1.00 93.25 289 THR A N 1
ATOM 2328 C CA . THR A 1 289 ? -5.114 -16.892 25.786 1.00 93.25 289 THR A CA 1
ATOM 2329 C C . THR A 1 289 ? -5.130 -18.411 25.929 1.00 93.25 289 THR A C 1
ATOM 2331 O O . THR A 1 289 ? -5.619 -18.920 26.932 1.00 93.25 289 THR A O 1
ATOM 2334 N N . GLU A 1 290 ? -4.525 -19.140 24.985 1.00 95.81 290 GLU A N 1
ATOM 2335 C CA . GLU A 1 290 ? -4.459 -20.608 25.063 1.00 95.81 290 GLU A CA 1
ATOM 2336 C C . GLU A 1 290 ? -3.632 -21.081 26.265 1.00 95.81 290 GLU A C 1
ATOM 2338 O O . GLU A 1 290 ? -3.989 -22.066 26.901 1.00 95.81 290 GLU A O 1
ATOM 2343 N N . SER A 1 291 ? -2.567 -20.358 26.622 1.00 95.62 291 SER A N 1
ATOM 2344 C CA . SER A 1 291 ? -1.749 -20.667 27.804 1.00 95.62 291 SER A CA 1
ATOM 2345 C C . SER A 1 291 ? -2.540 -20.492 29.103 1.00 95.62 291 SER A C 1
ATOM 2347 O O . SER A 1 291 ? -2.469 -21.334 29.998 1.00 95.62 291 SER A O 1
ATOM 2349 N N . ALA A 1 292 ? -3.331 -19.419 29.212 1.00 93.31 292 ALA A N 1
ATOM 2350 C CA . ALA A 1 292 ? -4.195 -19.185 30.365 1.00 93.31 292 ALA A CA 1
ATOM 2351 C C . ALA A 1 292 ? -5.283 -20.265 30.470 1.00 93.31 292 ALA A C 1
ATOM 2353 O O . ALA A 1 292 ? -5.480 -20.835 31.541 1.00 93.31 292 ALA A O 1
ATOM 2354 N N . GLU A 1 293 ? -5.936 -20.609 29.357 1.00 95.44 293 GLU A N 1
ATOM 2355 C CA . GLU A 1 293 ? -6.939 -21.680 29.325 1.00 95.44 293 GLU A CA 1
ATOM 2356 C C . GLU A 1 293 ? -6.349 -23.047 29.691 1.00 95.44 293 GLU A C 1
ATOM 2358 O O . GLU A 1 293 ? -6.951 -23.794 30.466 1.00 95.44 293 GLU A O 1
ATOM 2363 N N . ALA A 1 294 ? -5.162 -23.372 29.176 1.00 97.12 294 ALA A N 1
ATOM 2364 C CA . ALA A 1 294 ? -4.463 -24.613 29.492 1.00 97.12 294 ALA A CA 1
ATOM 2365 C C . ALA A 1 294 ? -4.074 -24.685 30.974 1.00 97.12 294 ALA A C 1
ATOM 2367 O O . ALA A 1 294 ? -4.294 -25.706 31.627 1.00 97.12 294 ALA A O 1
ATOM 2368 N N . THR A 1 295 ? -3.612 -23.565 31.532 1.00 96.00 295 THR A N 1
ATOM 2369 C CA . THR A 1 295 ? -3.291 -23.440 32.960 1.00 96.00 295 THR A CA 1
ATOM 2370 C C . THR A 1 295 ? -4.525 -23.669 33.834 1.00 96.00 295 THR A C 1
ATOM 2372 O O . THR A 1 295 ? -4.467 -24.419 34.809 1.00 96.00 295 THR A O 1
ATOM 2375 N N . VAL A 1 296 ? -5.675 -23.092 33.466 1.00 96.25 296 VAL A N 1
ATOM 2376 C CA . VAL A 1 296 ? -6.945 -23.309 34.180 1.00 96.25 296 VAL A CA 1
ATOM 2377 C C . VAL A 1 296 ? -7.374 -24.777 34.105 1.00 96.25 296 VAL A C 1
ATOM 2379 O O . VAL A 1 296 ? -7.762 -25.352 35.121 1.00 96.25 296 VAL A O 1
ATOM 2382 N N . ARG A 1 297 ? -7.254 -25.416 32.934 1.00 96.31 297 ARG A N 1
ATOM 2383 C CA . ARG A 1 297 ? -7.589 -26.843 32.756 1.00 96.31 297 ARG A CA 1
ATOM 2384 C C . ARG A 1 297 ? -6.668 -27.783 33.532 1.00 96.31 297 ARG A C 1
ATOM 2386 O O . ARG A 1 297 ? -7.099 -28.875 33.887 1.00 96.31 297 ARG A O 1
ATOM 2393 N N . LYS A 1 298 ? -5.426 -27.375 33.803 1.00 96.75 298 LYS A N 1
ATOM 2394 C CA . LYS A 1 298 ? -4.452 -28.130 34.606 1.00 96.75 298 LYS A CA 1
ATOM 2395 C C . LYS A 1 298 ? -4.430 -27.705 36.075 1.00 96.75 298 LYS A C 1
ATOM 2397 O O . LYS A 1 298 ? -3.384 -27.758 36.718 1.00 96.75 298 LYS A O 1
ATOM 2402 N N . ASN A 1 299 ? -5.577 -27.285 36.610 1.00 96.38 299 ASN A N 1
ATOM 2403 C CA . ASN A 1 299 ? -5.753 -26.908 38.014 1.00 96.38 299 ASN A CA 1
ATOM 2404 C C . ASN A 1 299 ? -4.720 -25.868 38.499 1.00 96.38 299 ASN A C 1
ATOM 2406 O O . ASN A 1 299 ? -4.247 -25.933 39.632 1.00 96.38 299 ASN A O 1
ATOM 2410 N N . GLY A 1 300 ? -4.355 -24.914 37.638 1.00 91.62 300 GLY A N 1
ATOM 2411 C CA . GLY A 1 300 ? -3.436 -23.825 37.971 1.00 91.62 300 GLY A CA 1
ATOM 2412 C C . GLY A 1 300 ? -1.954 -24.110 37.713 1.00 91.62 300 GLY A C 1
ATOM 2413 O O . GLY A 1 300 ? -1.133 -23.233 37.971 1.00 91.62 300 GLY A O 1
ATOM 2414 N N . ILE A 1 301 ? -1.584 -25.282 37.183 1.00 95.56 301 ILE A N 1
ATOM 2415 C CA . ILE A 1 301 ? -0.201 -25.544 36.756 1.00 95.56 301 ILE A CA 1
ATOM 2416 C C . ILE A 1 301 ? 0.064 -24.765 35.458 1.00 95.56 301 ILE A C 1
ATOM 2418 O O . ILE A 1 301 ? -0.634 -25.011 34.471 1.00 95.56 301 ILE A O 1
ATOM 2422 N N . PRO A 1 302 ? 1.050 -23.846 35.423 1.00 93.75 302 PRO A N 1
ATOM 2423 C CA . PRO A 1 302 ? 1.288 -23.009 34.256 1.00 93.75 302 PRO A CA 1
ATOM 2424 C C . PRO A 1 302 ? 1.702 -23.855 33.051 1.00 93.75 302 PRO A C 1
ATOM 2426 O O . PRO A 1 302 ? 2.727 -24.538 33.075 1.00 93.75 302 PRO A O 1
ATOM 2429 N N . GLU A 1 303 ? 0.916 -23.778 31.979 1.00 97.38 303 GLU A N 1
ATOM 2430 C CA . GLU A 1 303 ? 1.215 -24.409 30.695 1.00 97.38 303 GLU A CA 1
ATOM 2431 C C . GLU A 1 303 ? 1.366 -23.336 29.617 1.00 97.38 303 GLU A C 1
ATOM 2433 O O . GLU A 1 303 ? 0.417 -22.640 29.260 1.00 97.38 303 GLU A O 1
ATOM 2438 N N . LEU A 1 304 ? 2.591 -23.188 29.111 1.00 95.62 304 LEU A N 1
ATOM 2439 C CA . LEU A 1 304 ? 2.926 -22.196 28.097 1.00 95.62 304 LEU A CA 1
ATOM 2440 C C . LEU A 1 304 ? 2.698 -22.783 26.704 1.00 95.62 304 LEU A C 1
ATOM 2442 O O . LEU A 1 304 ? 3.438 -23.659 26.254 1.00 95.62 304 LEU A O 1
ATOM 2446 N N . ILE A 1 305 ? 1.690 -22.269 26.007 1.00 95.06 305 ILE A N 1
ATOM 2447 C CA . ILE A 1 305 ? 1.381 -22.618 24.622 1.00 95.06 305 ILE A CA 1
ATOM 2448 C C . ILE A 1 305 ? 1.833 -21.469 23.727 1.00 95.06 305 ILE A C 1
ATOM 2450 O O . ILE A 1 305 ? 1.405 -20.329 23.883 1.00 95.06 305 ILE A O 1
ATOM 2454 N N . PHE A 1 306 ? 2.697 -21.761 22.762 1.00 94.69 306 PHE A N 1
ATOM 2455 C CA . PHE A 1 306 ? 3.223 -20.776 21.820 1.00 94.69 306 PHE A CA 1
ATOM 2456 C C . PHE A 1 306 ? 2.484 -20.842 20.478 1.00 94.69 306 PHE A C 1
ATOM 2458 O O . PHE A 1 306 ? 2.079 -21.911 20.016 1.00 94.69 306 PHE A O 1
ATOM 2465 N N . LYS A 1 307 ? 2.321 -19.691 19.817 1.00 91.56 307 LYS A N 1
ATOM 2466 C CA . LYS A 1 307 ? 1.659 -19.587 18.510 1.00 91.56 307 LYS A CA 1
ATOM 2467 C C . LYS A 1 307 ? 2.464 -20.336 17.453 1.00 91.56 307 LYS A C 1
ATOM 2469 O O . LYS A 1 307 ? 3.670 -20.148 17.355 1.00 91.56 307 LYS A O 1
ATOM 2474 N N . LYS A 1 308 ? 1.809 -21.119 16.593 1.00 85.38 308 LYS A N 1
ATOM 2475 C CA . LYS A 1 308 ? 2.467 -21.742 15.430 1.00 85.38 308 LYS A CA 1
ATOM 2476 C C . LYS A 1 308 ? 2.956 -20.669 14.456 1.00 85.38 308 LYS A C 1
ATOM 2478 O O . LYS A 1 308 ? 2.217 -19.732 14.133 1.00 85.38 308 LYS A O 1
ATOM 2483 N N . ARG A 1 309 ? 4.195 -20.789 13.975 1.00 80.00 309 ARG A N 1
ATOM 2484 C CA . ARG A 1 309 ? 4.761 -19.818 13.030 1.00 80.00 309 ARG A CA 1
ATOM 2485 C C . ARG A 1 309 ? 4.064 -19.950 11.668 1.00 80.00 309 ARG A C 1
ATOM 2487 O O . ARG A 1 309 ? 3.765 -21.043 11.198 1.00 80.00 309 ARG A O 1
ATOM 2494 N N . LYS A 1 310 ? 3.798 -18.825 11.000 1.00 70.00 310 LYS A N 1
ATOM 2495 C CA . LYS A 1 310 ? 3.434 -18.829 9.575 1.00 70.00 310 LYS A CA 1
ATOM 2496 C C . LYS A 1 310 ? 4.733 -18.789 8.774 1.00 70.00 310 LYS A C 1
ATOM 2498 O O . LYS A 1 310 ? 5.361 -17.735 8.696 1.00 70.00 310 LYS A O 1
ATOM 2503 N N . GLN A 1 311 ? 5.169 -19.922 8.227 1.00 66.19 311 GLN A N 1
ATOM 2504 C CA . GLN A 1 311 ? 6.253 -19.937 7.245 1.00 66.19 311 GLN A CA 1
ATOM 2505 C C . GLN A 1 311 ? 5.661 -19.878 5.839 1.00 66.19 311 GLN A C 1
ATOM 2507 O O . GLN A 1 311 ? 4.871 -20.731 5.444 1.00 66.19 311 GLN A O 1
ATOM 2512 N N . ILE A 1 312 ? 6.088 -18.884 5.064 1.00 63.34 312 ILE A N 1
ATOM 2513 C CA . ILE A 1 312 ? 5.866 -18.867 3.621 1.00 63.34 312 ILE A CA 1
ATOM 2514 C C . ILE A 1 312 ? 6.835 -19.900 3.043 1.00 63.34 312 ILE A C 1
ATOM 2516 O O . ILE A 1 312 ? 8.046 -19.669 3.020 1.00 63.34 312 ILE A O 1
ATOM 2520 N N . ARG A 1 313 ? 6.332 -21.065 2.621 1.00 54.53 313 ARG A N 1
ATOM 2521 C CA . ARG A 1 313 ? 7.164 -22.008 1.869 1.00 54.53 313 ARG A CA 1
ATOM 2522 C C . ARG A 1 313 ? 7.406 -21.406 0.490 1.00 54.53 313 ARG A C 1
ATOM 2524 O O . ARG A 1 313 ? 6.551 -21.492 -0.384 1.00 54.53 313 ARG A O 1
ATOM 2531 N N . PHE A 1 314 ? 8.594 -20.854 0.266 1.00 51.22 314 PHE A N 1
ATOM 2532 C CA . PHE A 1 314 ? 9.126 -20.818 -1.090 1.00 51.22 314 PHE A CA 1
ATOM 2533 C C . PHE A 1 314 ? 9.296 -22.277 -1.507 1.00 51.22 314 PHE A C 1
ATOM 2535 O O . PHE A 1 314 ? 10.150 -22.977 -0.955 1.00 51.22 314 PHE A O 1
ATOM 2542 N N . SER A 1 315 ? 8.453 -22.779 -2.413 1.00 50.09 315 SER A N 1
ATOM 2543 C CA . SER A 1 315 ? 8.700 -24.094 -2.991 1.00 50.09 315 SER A CA 1
ATOM 2544 C C . SER A 1 315 ? 10.067 -24.017 -3.663 1.00 50.09 315 SER A C 1
ATOM 2546 O O . SER A 1 315 ? 10.223 -23.330 -4.675 1.00 50.09 315 SER A O 1
ATOM 2548 N N . LYS A 1 316 ? 11.074 -24.685 -3.092 1.00 49.59 316 LYS A N 1
ATOM 2549 C CA . LYS A 1 316 ? 12.283 -25.021 -3.836 1.00 49.59 316 LYS A CA 1
ATOM 2550 C C . LYS A 1 316 ? 11.817 -25.933 -4.961 1.00 49.59 316 LYS A C 1
ATOM 2552 O O . LYS A 1 316 ? 11.646 -27.128 -4.752 1.00 49.59 316 LYS A O 1
ATOM 2557 N N . ILE A 1 317 ? 11.533 -25.348 -6.120 1.00 51.56 317 ILE A N 1
ATOM 2558 C CA . ILE A 1 317 ? 11.388 -26.103 -7.356 1.00 51.56 317 ILE A CA 1
ATOM 2559 C C . ILE A 1 317 ? 12.732 -26.821 -7.509 1.00 51.56 317 ILE A C 1
ATOM 2561 O O . ILE A 1 317 ? 13.760 -26.136 -7.560 1.00 51.56 317 ILE A O 1
ATOM 2565 N N . PRO A 1 318 ? 12.781 -28.164 -7.479 1.00 46.16 318 PRO A N 1
ATOM 2566 C CA . PRO A 1 318 ? 14.025 -28.864 -7.723 1.00 46.16 318 PRO A CA 1
ATOM 2567 C C . PRO A 1 318 ? 14.474 -28.476 -9.130 1.00 46.16 318 PRO A C 1
ATOM 2569 O O . PRO A 1 318 ? 13.803 -28.778 -10.115 1.00 46.16 318 PRO A O 1
ATOM 2572 N N . VAL A 1 319 ? 15.591 -27.755 -9.217 1.00 54.75 319 VAL A N 1
ATOM 2573 C CA . VAL A 1 319 ? 16.288 -27.538 -10.480 1.00 54.75 319 VAL A CA 1
ATOM 2574 C C . VAL A 1 319 ? 16.662 -28.930 -10.973 1.00 54.75 319 VAL A C 1
ATOM 2576 O O . VAL A 1 319 ? 17.520 -29.587 -10.383 1.00 54.75 319 VAL A O 1
ATOM 2579 N N . GLN A 1 320 ? 15.958 -29.410 -12.000 1.00 49.62 320 GLN A N 1
ATOM 2580 C CA . GLN A 1 320 ? 16.306 -30.640 -12.698 1.00 49.62 320 GLN A CA 1
ATOM 2581 C C . GLN A 1 320 ? 17.744 -30.492 -13.190 1.00 49.62 320 GLN A C 1
ATOM 2583 O O . GLN A 1 320 ? 18.032 -29.758 -14.134 1.00 49.62 320 GLN A O 1
ATOM 2588 N N . LYS A 1 321 ? 18.664 -31.171 -12.505 1.00 56.59 321 LYS A N 1
ATOM 2589 C CA . LYS A 1 321 ? 20.047 -31.300 -12.936 1.00 56.59 321 LYS A CA 1
ATOM 2590 C C . LYS A 1 321 ? 20.013 -32.145 -14.206 1.00 56.59 321 LYS A C 1
ATOM 2592 O O . LYS A 1 321 ? 19.685 -33.329 -14.163 1.00 56.59 321 LYS A O 1
ATOM 2597 N N . HIS A 1 322 ? 20.243 -31.482 -15.333 1.00 56.25 322 HIS A N 1
ATOM 2598 C CA . HIS A 1 322 ? 20.272 -32.075 -16.659 1.00 56.25 322 HIS A CA 1
ATOM 2599 C C . HIS A 1 322 ? 21.257 -33.254 -16.643 1.00 56.25 322 HIS A C 1
ATOM 2601 O O . HIS A 1 322 ? 22.440 -33.080 -16.353 1.00 56.25 322 HIS A O 1
ATOM 2607 N N . TRP A 1 323 ? 20.742 -34.462 -16.871 1.00 47.97 323 TRP A N 1
ATOM 2608 C CA . TRP A 1 323 ? 21.540 -35.665 -17.071 1.00 47.97 323 TRP A CA 1
ATOM 2609 C C . TRP A 1 323 ? 22.335 -35.501 -18.369 1.00 47.97 323 TRP A C 1
ATOM 2611 O O . TRP A 1 323 ? 21.781 -35.612 -19.460 1.00 47.97 323 TRP A O 1
ATOM 2621 N N . SER A 1 324 ? 23.631 -35.216 -18.262 1.00 54.75 324 SER A N 1
ATOM 2622 C CA . SER A 1 324 ? 24.567 -35.359 -19.374 1.00 54.75 324 SER A CA 1
ATOM 2623 C C . SER A 1 324 ? 24.810 -36.850 -19.600 1.00 54.75 324 SER A C 1
ATOM 2625 O O . SER A 1 324 ? 25.500 -37.497 -18.810 1.00 54.75 324 SER A O 1
ATOM 2627 N N . GLY A 1 325 ? 24.189 -37.390 -20.648 1.00 56.03 325 GLY A N 1
ATOM 2628 C CA . GLY A 1 325 ? 24.364 -38.769 -21.083 1.00 56.03 325 GLY A CA 1
ATOM 2629 C C . GLY A 1 325 ? 25.830 -39.073 -21.372 1.00 56.03 325 GLY A C 1
ATOM 2630 O O . GLY A 1 325 ? 26.448 -38.464 -22.242 1.00 56.03 325 GLY A O 1
ATOM 2631 N N . THR A 1 326 ? 26.384 -40.019 -20.623 1.00 55.84 326 THR A N 1
ATOM 2632 C CA . THR A 1 326 ? 27.651 -40.669 -20.944 1.00 55.84 326 THR A CA 1
ATOM 2633 C C . THR A 1 326 ? 27.345 -41.759 -21.964 1.00 55.84 326 THR A C 1
ATOM 2635 O O . THR A 1 326 ? 26.574 -42.677 -21.689 1.00 55.84 326 THR A O 1
ATOM 2638 N N . ALA A 1 327 ? 27.898 -41.615 -23.166 1.00 57.56 327 ALA A N 1
ATOM 2639 C CA . ALA A 1 327 ? 27.852 -42.637 -24.198 1.00 57.56 327 AL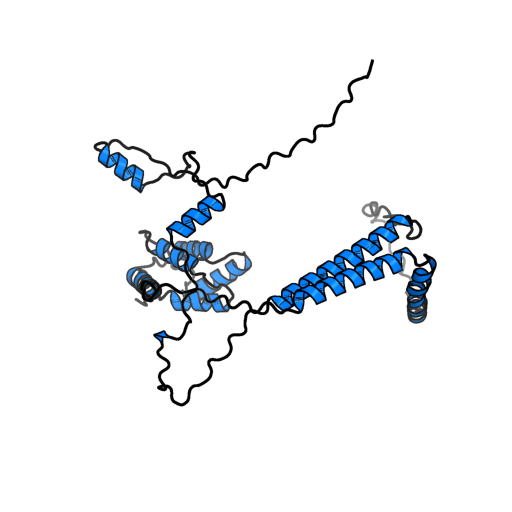A A CA 1
ATOM 2640 C C . ALA A 1 327 ? 28.564 -43.904 -23.700 1.00 57.56 327 ALA A C 1
ATOM 2642 O O . ALA A 1 327 ? 29.694 -43.838 -23.216 1.00 57.56 327 ALA A O 1
ATOM 2643 N N . LEU A 1 328 ? 27.890 -45.048 -23.814 1.00 56.28 328 LEU A N 1
ATOM 2644 C CA . LEU A 1 328 ? 28.508 -46.363 -23.670 1.00 56.28 328 LEU A CA 1
ATOM 2645 C C . LEU A 1 328 ? 29.340 -46.666 -24.927 1.00 56.28 328 LEU A C 1
ATOM 2647 O O . LEU A 1 328 ? 28.893 -46.334 -26.029 1.00 56.28 328 LEU A O 1
ATOM 2651 N N . PRO A 1 329 ? 30.517 -47.300 -24.798 1.00 63.16 329 PRO A N 1
ATOM 2652 C CA . PRO A 1 329 ? 31.254 -47.791 -25.951 1.00 63.16 329 PRO A CA 1
ATOM 2653 C C . PRO A 1 329 ? 30.534 -49.008 -26.543 1.00 63.16 329 PRO A C 1
ATOM 2655 O O . PRO A 1 329 ? 30.119 -49.919 -25.825 1.00 63.16 329 PRO A O 1
ATOM 2658 N N . VAL A 1 330 ? 30.383 -48.997 -27.864 1.00 61.38 330 VAL A N 1
ATOM 2659 C CA . VAL A 1 330 ? 29.969 -50.154 -28.661 1.00 61.38 330 VAL A CA 1
ATOM 2660 C C . VAL A 1 330 ? 31.206 -51.033 -28.852 1.00 61.38 330 VAL A C 1
ATOM 2662 O O . VAL A 1 330 ? 32.237 -50.527 -29.295 1.00 61.38 330 VAL A O 1
ATOM 2665 N N . ASN A 1 331 ? 31.096 -52.308 -28.473 1.00 65.44 331 ASN A N 1
ATOM 2666 C CA . ASN A 1 331 ? 32.034 -53.370 -28.850 1.00 65.44 331 ASN A CA 1
ATOM 2667 C C . ASN A 1 331 ? 31.698 -53.912 -30.236 1.00 65.44 331 ASN A C 1
ATOM 2669 O O . ASN A 1 331 ? 30.482 -54.020 -30.529 1.00 65.44 331 ASN A O 1
#

Sequence (331 aa):
MKSYTLNPFLSSLAADGICPGIRDYERIRLMLQSSGNWNLKQFKDVLSSLLVKDQDQQALFRRRFDEFFKIEPGEENFFADIDVEQALKDLKLLAKIPDIFLKPLPKLTWKKMVYRSRWGIPLALLTGIFLIAAGMLLYFQPPDFLADLVAKPHDLVNDLVAKPQLRNDVPKPRLGNESNVREAVHYIREISHVSLFSRSDIPYQCKKYAGMALLFLLSSLLYAIYLLRGRKPPRDKPAVWNEEGTRHFPLGSIGGKPAPRLSESVLDQLAESMGYFRSEEIGRDLNVTESAEATVRKNGIPELIFKKRKQIRFSKIPVQKHWSGTALPVN

pLDDT: mean 71.34, std 16.75, range [36.06, 97.38]